Protein AF-B6YSD0-F1 (afdb_monomer)

Radius of gyration: 23.94 Å; Cα contacts (8 Å, |Δi|>4): 488; chains: 1; bounding box: 72×62×58 Å

Organism: Azobacteroides pseudotrichonymphae genomovar. CFP2 (NCBI:txid511995)

Foldseek 3Di:
DVVVVVVVVVVVVVVVVVCVVVVVVVVVPPPPDDDDDDDDDDDDDDDDPDPPPPDADQDFQCRQCPPDQAAADLQSQVPRDDDQKHKFFQLQFDQQDQFDFPAFFAFDPPPHTDGQLFTWGDDDFFAFGWAGAWFFWRYFDADQAPFGTKTWGAHRRQKIKIWGQFDFFPDDHGDTDHHGHGGGTWHQHHPRPDTTIGMFIDHNSHTDGVVLQDDSVLSDGPDSMFMAGADPPNPRPGPSPPPPPPRPPVVVVVVVVVVVVVVVVVVVVVVVVVVVVVVVD

Secondary structure (DSSP, 8-state):
-HHHHHHHHHHHHHHHHHHHHHHHHHHHTTS-----------------------------HHHHSTT---SS-S---TTPPPPSEEEEE-TT---S----EEE-SEEE-TTSSEEE-SEEEE--TTPEEE-SSSEEEEEEEEETTTTEEEEEEE-TTS-EEEEEEEEEESS-TT-EE-TT-EEEEEB--SS-SSSEEEEEEEETTEEE-HHHHEETTTTEES-SEEEEE--TTSS-------------HHHHHHHHHHHHHHHHHHHHHHHHHHHHHHHT-

Mean predicted aligned error: 16.04 Å

pLDDT: mean 74.99, std 24.04, range [23.81, 98.81]

Sequence (281 aa):
MRKLVKVFIIGLLEIILFLFPIVEIQAKKCSERKLSAGIATPVLSSGLISFQEDGIEQYPADELYEESWNTEILNAYKNIPVPDSLVIDISSFVMPVEGKVTSPYGPREYRGEHFHYGTDIKLQVGDTVRAAFEGKVRVRNYDPNGYGYYLVLRHPNGLETVYGQLSQFLVEQNQNVNAGEPIALGGATGNANGSCLHFEIRLLGSAINPAEIIDFDELALKDDIYVYRKGESGENYIDGSISRSKQSPKNAAIARQIKSLRDQIEQLTMQINRLEKKLYR

Nearest PDB structures (foldseek):
  7qrl-assembly2_B  TM=9.228E-01  e=3.235E-11  Caulobacter vibrioides
  6ue4-assembly1_B  TM=9.297E-01  e=4.120E-11  Vibrio cholerae O1 biovar El Tor str. N16961
  8tzl-assembly1_E  TM=9.072E-01  e=1.877E-11  Vibrio cholerae
  6smk-assembly1_A  TM=9.077E-01  e=2.672E-09  Enterococcus faecalis V583
  5j1k-assembly1_A  TM=6.326E-01  e=1.859E-09  Helicobacter pylori 26695

Structure (mmCIF, N/CA/C/O backbone):
data_AF-B6YSD0-F1
#
_entry.id   AF-B6YSD0-F1
#
loop_
_atom_site.group_PDB
_atom_site.id
_atom_site.type_symbol
_atom_site.label_atom_id
_atom_site.label_alt_id
_atom_site.label_comp_id
_atom_site.label_asym_id
_atom_site.label_entity_id
_atom_site.label_seq_id
_atom_site.pdbx_PDB_ins_code
_atom_site.Cartn_x
_atom_site.Cartn_y
_atom_site.Cartn_z
_atom_site.occupancy
_atom_site.B_iso_or_equiv
_atom_site.auth_seq_id
_atom_site.auth_comp_id
_atom_site.auth_asym_id
_atom_site.auth_atom_id
_atom_site.pdbx_PDB_model_num
ATOM 1 N N . MET A 1 1 ? -29.849 -29.497 35.131 1.00 49.25 1 MET A N 1
ATOM 2 C CA . MET A 1 1 ? -29.654 -29.705 33.675 1.00 49.25 1 MET A CA 1
ATOM 3 C C . MET A 1 1 ? -29.227 -28.445 32.908 1.00 49.25 1 MET A C 1
ATOM 5 O O . MET A 1 1 ? -28.303 -28.546 32.118 1.00 49.25 1 MET A O 1
ATOM 9 N N . ARG A 1 2 ? -29.779 -27.245 33.171 1.00 47.62 2 ARG A N 1
ATOM 10 C CA . ARG A 1 2 ? -29.433 -25.997 32.439 1.00 47.62 2 ARG A CA 1
ATOM 11 C C . ARG A 1 2 ? -27.990 -25.471 32.611 1.00 47.62 2 ARG A C 1
ATOM 13 O O . ARG A 1 2 ? -27.464 -24.862 31.691 1.00 47.62 2 ARG A O 1
ATOM 20 N N . LYS A 1 3 ? -27.326 -25.724 33.747 1.00 47.22 3 LYS A N 1
ATOM 21 C CA . LYS A 1 3 ? -25.906 -25.353 33.952 1.00 47.22 3 LYS A CA 1
ATOM 22 C C . LYS A 1 3 ? -24.918 -26.329 33.296 1.00 47.22 3 LYS A C 1
ATOM 24 O O . LYS A 1 3 ? -23.834 -25.912 32.918 1.00 47.22 3 LYS A O 1
ATOM 29 N N . LEU A 1 4 ? -25.307 -27.594 33.113 1.00 45.38 4 LEU A N 1
ATOM 30 C CA . LEU A 1 4 ? -24.433 -28.633 32.551 1.00 45.38 4 LEU A CA 1
ATOM 31 C C . LEU A 1 4 ? -24.244 -28.469 31.035 1.00 45.38 4 LEU A C 1
ATOM 33 O O . LEU A 1 4 ? -23.135 -28.604 30.538 1.00 45.38 4 LEU A O 1
ATOM 37 N N . VAL A 1 5 ? -25.312 -28.106 30.316 1.00 53.94 5 VAL A N 1
ATOM 38 C CA . VAL A 1 5 ? -25.269 -27.881 28.858 1.00 53.94 5 VAL A CA 1
ATOM 39 C C . VAL A 1 5 ? -24.418 -26.654 28.502 1.00 53.94 5 VAL A C 1
ATOM 41 O O . VAL A 1 5 ? -23.699 -26.666 27.510 1.00 53.94 5 VAL A O 1
ATOM 44 N N . LYS A 1 6 ? -24.434 -25.616 29.352 1.00 48.72 6 LYS A N 1
ATOM 45 C CA . LYS A 1 6 ? -23.651 -24.385 29.158 1.00 48.72 6 LYS A CA 1
ATOM 46 C C . LYS A 1 6 ? -22.140 -24.626 29.279 1.00 48.72 6 LYS A C 1
ATOM 48 O O . LYS A 1 6 ? -21.380 -24.091 28.486 1.00 48.72 6 LYS A O 1
ATOM 53 N N . VAL A 1 7 ? -21.723 -25.470 30.226 1.00 56.03 7 VAL A N 1
ATOM 54 C CA . VAL A 1 7 ? -20.311 -25.858 30.401 1.00 56.03 7 VAL A CA 1
ATOM 55 C C . VAL A 1 7 ? -19.837 -26.746 29.246 1.00 56.03 7 VAL A C 1
ATOM 57 O O . VAL A 1 7 ? -18.710 -26.601 28.787 1.00 56.03 7 VAL A O 1
ATOM 60 N N . PHE A 1 8 ? -20.710 -27.612 28.722 1.00 54.56 8 PHE A N 1
ATOM 61 C CA . PHE A 1 8 ? -20.360 -28.516 27.623 1.00 54.56 8 PHE A CA 1
ATOM 62 C C . PHE A 1 8 ? -20.196 -27.798 26.274 1.00 54.56 8 PHE A C 1
ATOM 64 O O . PHE A 1 8 ? -19.284 -28.126 25.524 1.00 54.56 8 PHE A O 1
ATOM 71 N N . ILE A 1 9 ? -21.039 -26.803 25.968 1.00 56.34 9 ILE A N 1
ATOM 72 C CA . ILE A 1 9 ? -20.969 -26.060 24.694 1.00 56.34 9 ILE A CA 1
ATOM 73 C C . ILE A 1 9 ? -19.783 -25.086 24.673 1.00 56.34 9 ILE A C 1
ATOM 75 O O . ILE A 1 9 ? -19.086 -25.016 23.665 1.00 56.34 9 ILE A O 1
ATOM 79 N N . ILE A 1 10 ? -19.508 -24.389 25.783 1.00 57.50 10 ILE A N 1
ATOM 80 C CA . ILE A 1 10 ? -18.340 -23.495 25.890 1.00 57.50 10 ILE A CA 1
ATOM 81 C C . ILE A 1 10 ? -17.041 -24.312 25.812 1.00 57.50 10 ILE A C 1
ATOM 83 O O . ILE A 1 10 ? -16.127 -23.936 25.086 1.00 57.50 10 ILE A O 1
ATOM 87 N N . GLY A 1 11 ? -16.995 -25.482 26.462 1.00 58.06 11 GLY A N 1
ATOM 88 C CA . GLY A 1 11 ? -15.850 -26.389 26.368 1.00 58.06 11 GLY A CA 1
ATOM 89 C C . GLY A 1 11 ? -15.606 -26.923 24.953 1.00 58.06 11 GLY A C 1
ATOM 90 O O . GLY A 1 11 ? -14.461 -27.001 24.523 1.00 58.06 11 GLY A O 1
ATOM 91 N N . LEU A 1 12 ? -16.660 -27.244 24.193 1.00 56.00 12 LEU A N 1
ATOM 92 C CA . LEU A 1 12 ? -16.508 -27.734 22.817 1.00 56.00 12 LEU A CA 1
ATOM 93 C C . LEU A 1 12 ? -16.023 -26.637 21.852 1.00 56.00 12 LEU A C 1
ATOM 95 O O . LEU A 1 12 ? -15.253 -26.927 20.940 1.00 56.00 12 LEU A O 1
ATOM 99 N N . LEU A 1 13 ? -16.454 -25.386 22.057 1.00 47.62 13 LEU A N 1
ATOM 100 C CA . LEU A 1 13 ? -16.071 -24.247 21.217 1.00 47.62 13 LEU A CA 1
ATOM 101 C C . LEU A 1 13 ? -14.611 -23.822 21.450 1.00 47.62 13 LEU A C 1
ATOM 103 O O . LEU A 1 13 ? -13.903 -23.527 20.489 1.00 47.62 13 LEU A O 1
ATOM 107 N N . GLU A 1 14 ? -14.134 -23.855 22.701 1.00 55.88 14 GLU A N 1
ATOM 108 C CA . GLU A 1 14 ? -12.724 -23.578 23.011 1.00 55.88 14 GLU A CA 1
ATOM 109 C C . GLU A 1 14 ? -11.781 -24.681 22.513 1.00 55.88 14 GLU A C 1
ATOM 111 O O . GLU A 1 14 ? -10.687 -24.379 22.046 1.00 55.88 14 GLU A O 1
ATOM 116 N N . ILE A 1 15 ? -12.220 -25.947 22.505 1.00 57.62 15 ILE A N 1
ATOM 117 C CA . ILE A 1 15 ? -11.448 -27.060 21.923 1.00 57.62 15 ILE A CA 1
ATOM 118 C C . ILE A 1 15 ? -11.319 -26.914 20.398 1.00 57.62 15 ILE A C 1
ATOM 120 O O . ILE A 1 15 ? -10.259 -27.200 19.843 1.00 57.62 15 ILE A O 1
ATOM 124 N N . ILE A 1 16 ? -12.361 -26.432 19.712 1.00 56.00 16 ILE A N 1
ATOM 125 C CA . ILE A 1 16 ? -12.320 -26.188 18.262 1.00 56.00 16 ILE A CA 1
ATOM 126 C C . ILE A 1 16 ? -11.399 -25.002 17.934 1.00 56.00 16 ILE A C 1
ATOM 128 O O . ILE A 1 16 ? -10.614 -25.098 16.995 1.00 56.00 16 ILE A O 1
ATOM 132 N N . LEU A 1 17 ? -11.403 -23.934 18.741 1.00 51.00 17 LEU A N 1
ATOM 133 C CA . LEU A 1 17 ? -10.482 -22.798 18.582 1.00 51.00 17 LEU A CA 1
ATOM 134 C C . LEU A 1 17 ? -9.016 -23.152 18.911 1.00 51.00 17 LEU A C 1
ATOM 136 O O . LEU A 1 17 ? -8.109 -22.574 18.318 1.00 51.00 17 LEU A O 1
ATOM 140 N N . PHE A 1 18 ? -8.766 -24.144 19.776 1.00 50.69 18 PHE A N 1
ATOM 141 C CA . PHE A 1 18 ? -7.416 -24.641 20.089 1.00 50.69 18 PHE A CA 1
ATOM 142 C C . PHE A 1 18 ? -6.850 -25.660 19.084 1.00 50.69 18 PHE A C 1
ATOM 144 O O . PHE A 1 18 ? -5.644 -25.908 19.086 1.00 50.69 18 PHE A O 1
ATOM 151 N N . LEU A 1 19 ? -7.681 -26.250 18.216 1.00 43.06 19 LEU A N 1
ATOM 152 C CA . LEU A 1 19 ? -7.242 -27.224 17.203 1.00 43.06 19 LEU A CA 1
ATOM 153 C C . LEU A 1 19 ? -6.857 -26.587 15.858 1.00 43.06 19 LEU A C 1
ATOM 155 O O . LEU A 1 19 ? -6.102 -27.197 15.099 1.00 43.06 19 LEU A O 1
ATOM 159 N N . PHE A 1 20 ? -7.296 -25.358 15.579 1.00 46.88 20 PHE A N 1
ATOM 160 C CA . PHE A 1 20 ? -6.907 -24.623 14.370 1.00 46.88 20 PHE A CA 1
ATOM 161 C C . PHE A 1 20 ? -5.390 -24.361 14.222 1.00 46.88 20 PHE A C 1
ATOM 163 O O . PHE A 1 20 ? -4.892 -24.561 13.116 1.00 46.88 20 PHE A O 1
ATOM 170 N N . PRO A 1 21 ? -4.602 -24.039 15.272 1.00 41.59 21 PRO A N 1
ATOM 171 C CA . PRO A 1 21 ? -3.157 -23.847 15.107 1.00 41.59 21 PRO A CA 1
ATOM 172 C C . PRO A 1 21 ? -2.361 -25.161 14.976 1.00 41.59 21 PRO A C 1
ATOM 174 O O . PRO A 1 21 ? -1.175 -25.132 14.661 1.00 41.59 21 PRO A O 1
ATOM 177 N N . ILE A 1 22 ? -2.968 -26.334 15.213 1.00 42.47 22 ILE A N 1
ATOM 178 C CA . ILE A 1 22 ? -2.243 -27.621 15.220 1.00 42.47 22 ILE A CA 1
ATOM 179 C C . ILE A 1 22 ? -2.136 -28.227 13.810 1.00 42.47 22 ILE A C 1
ATOM 181 O O . ILE A 1 22 ? -1.146 -28.897 13.506 1.00 42.47 22 ILE A O 1
ATOM 185 N N . VAL A 1 23 ? -3.089 -27.939 12.917 1.00 40.91 23 VAL A N 1
ATOM 186 C CA . VAL A 1 23 ? -3.036 -28.401 11.515 1.00 40.91 23 VAL A CA 1
ATOM 187 C C . VAL A 1 23 ? -1.890 -27.723 10.747 1.00 40.91 23 VAL A C 1
ATOM 189 O O . VAL A 1 23 ? -1.249 -28.350 9.906 1.00 40.91 23 VAL A O 1
ATOM 192 N N . GLU A 1 24 ? -1.539 -26.490 11.109 1.00 42.69 24 GLU A N 1
ATOM 193 C CA . GLU A 1 24 ? -0.466 -25.713 10.474 1.00 42.69 24 GLU A CA 1
ATOM 194 C C . GLU A 1 24 ? 0.949 -26.167 10.904 1.00 42.69 24 GLU A C 1
ATOM 196 O O . GLU A 1 24 ? 1.927 -26.017 10.170 1.00 42.69 24 GLU A O 1
ATOM 201 N N . ILE A 1 25 ? 1.069 -26.837 12.058 1.00 41.41 25 ILE A N 1
ATOM 202 C CA . ILE A 1 25 ? 2.353 -27.320 12.599 1.00 41.41 25 ILE A CA 1
ATOM 203 C C . ILE A 1 25 ? 2.768 -28.678 12.001 1.00 41.41 25 ILE A C 1
ATOM 205 O O . ILE A 1 25 ? 3.964 -28.970 11.899 1.00 41.41 25 ILE A O 1
ATOM 209 N N . GLN A 1 26 ? 1.828 -29.514 11.544 1.00 33.66 26 GLN A N 1
ATOM 210 C CA . GLN A 1 26 ? 2.176 -30.797 10.911 1.00 33.66 26 GLN A CA 1
ATOM 211 C C . GLN A 1 26 ? 2.680 -30.655 9.467 1.00 33.66 26 GLN A C 1
ATOM 213 O O . GLN A 1 26 ? 3.417 -31.527 9.009 1.00 33.66 26 GLN A O 1
ATOM 218 N N . ALA A 1 27 ? 2.398 -29.535 8.792 1.00 36.88 27 ALA A N 1
ATOM 219 C CA . ALA A 1 27 ? 2.979 -29.235 7.483 1.00 36.88 27 ALA A CA 1
ATOM 220 C C . ALA A 1 27 ? 4.466 -28.825 7.572 1.00 36.88 27 ALA A C 1
ATOM 222 O O . ALA A 1 27 ? 5.255 -29.182 6.701 1.00 36.88 27 ALA A O 1
ATOM 223 N N . LYS A 1 28 ? 4.895 -28.169 8.663 1.00 39.91 28 LYS A N 1
ATOM 224 C CA . LYS A 1 28 ? 6.301 -27.749 8.856 1.00 39.91 28 LYS A CA 1
ATOM 225 C C . LYS A 1 28 ? 7.245 -28.878 9.284 1.00 39.91 28 LYS A C 1
ATOM 227 O O . LYS A 1 28 ? 8.440 -28.822 9.011 1.00 39.91 28 LYS A O 1
ATOM 232 N N . LYS A 1 29 ? 6.740 -29.943 9.917 1.00 31.36 29 LYS A N 1
ATOM 233 C CA . LYS A 1 29 ? 7.590 -30.993 10.516 1.00 31.36 29 LYS A CA 1
ATOM 234 C C . LYS A 1 29 ? 7.992 -32.135 9.568 1.00 31.36 29 LYS A C 1
ATOM 236 O O . LYS A 1 29 ? 8.659 -33.071 10.006 1.00 31.36 29 LYS A O 1
ATOM 241 N N . CYS A 1 30 ? 7.619 -32.066 8.287 1.00 32.41 30 CYS A N 1
ATOM 242 C CA . CYS A 1 30 ? 7.985 -33.064 7.273 1.00 32.41 30 CYS A CA 1
ATOM 243 C C . CYS A 1 30 ? 9.239 -32.692 6.445 1.00 32.41 30 CYS A C 1
ATOM 245 O O . CYS A 1 30 ? 9.697 -33.511 5.653 1.00 32.41 30 CYS A O 1
ATOM 247 N N . SER A 1 31 ? 9.821 -31.501 6.648 1.00 37.34 31 SER A N 1
ATOM 248 C CA . SER A 1 31 ? 11.027 -31.039 5.929 1.00 37.34 31 SER A CA 1
ATOM 249 C C . SER A 1 31 ? 12.344 -31.344 6.670 1.00 37.34 31 SER A C 1
ATOM 251 O O . SER A 1 31 ? 13.389 -31.549 6.061 1.00 37.34 31 SER A O 1
ATOM 253 N N . GLU A 1 32 ? 12.312 -31.491 7.996 1.00 41.97 32 GLU A N 1
ATOM 254 C CA . GLU A 1 32 ? 13.525 -31.667 8.807 1.00 41.97 32 GLU A CA 1
ATOM 255 C C . GLU A 1 32 ? 13.699 -33.110 9.287 1.00 41.97 32 GLU A C 1
ATOM 257 O O . GLU A 1 32 ? 13.463 -33.446 10.449 1.00 41.97 32 GLU A O 1
ATOM 262 N N . ARG A 1 33 ? 14.118 -34.004 8.389 1.00 36.06 33 ARG A N 1
ATOM 263 C CA . ARG A 1 33 ? 14.823 -35.234 8.783 1.00 36.06 33 ARG A CA 1
ATOM 264 C C . ARG A 1 33 ? 15.543 -35.850 7.587 1.00 36.06 33 ARG A C 1
ATOM 266 O O . ARG A 1 33 ? 15.016 -36.750 6.946 1.00 36.06 33 ARG A O 1
ATOM 273 N N . LYS A 1 34 ? 16.763 -35.372 7.319 1.00 34.78 34 LYS A N 1
ATOM 274 C CA . LYS A 1 34 ? 17.879 -36.145 6.736 1.00 34.78 34 LYS A CA 1
ATOM 275 C C . LYS A 1 34 ? 19.166 -35.309 6.752 1.00 34.78 34 LYS A C 1
ATOM 277 O O . LYS A 1 34 ? 19.583 -34.745 5.753 1.00 34.78 34 LYS A O 1
ATOM 282 N N . LEU A 1 35 ? 19.812 -35.271 7.914 1.00 32.75 35 LEU A N 1
ATOM 283 C CA . LEU A 1 35 ? 21.241 -34.986 8.033 1.00 32.75 35 LEU A CA 1
ATOM 284 C C . LEU A 1 35 ? 21.810 -35.883 9.134 1.00 32.75 35 LEU A C 1
ATOM 286 O O . LEU A 1 35 ? 21.594 -35.649 10.319 1.00 32.75 35 LEU A O 1
ATOM 290 N N . SER A 1 36 ? 22.454 -36.973 8.722 1.00 32.41 36 SER A N 1
ATOM 291 C CA . SER A 1 36 ? 23.668 -37.536 9.331 1.00 32.41 36 SER A CA 1
ATOM 292 C C . SER A 1 36 ? 23.927 -38.938 8.777 1.00 32.41 36 SER A C 1
ATOM 294 O O . SER A 1 36 ? 23.168 -39.868 9.025 1.00 32.41 36 SER A O 1
ATOM 296 N N . ALA A 1 37 ? 25.004 -39.060 8.004 1.00 30.94 37 ALA A N 1
ATOM 297 C CA . ALA A 1 37 ? 25.925 -40.199 7.966 1.00 30.94 37 ALA A CA 1
ATOM 298 C C . ALA A 1 37 ? 26.909 -39.942 6.817 1.00 30.94 37 ALA A C 1
ATOM 300 O O . ALA A 1 37 ? 26.528 -39.963 5.649 1.00 30.94 37 ALA A O 1
ATOM 301 N N . GLY A 1 38 ? 28.163 -39.636 7.149 1.00 28.19 38 GLY A N 1
ATOM 302 C CA . GLY A 1 38 ? 29.237 -39.572 6.164 1.00 28.19 38 GLY A CA 1
ATOM 303 C C . GLY A 1 38 ? 29.713 -40.969 5.764 1.00 28.19 38 GLY A C 1
ATOM 304 O O . GLY A 1 38 ? 29.606 -41.901 6.558 1.00 28.19 38 GLY A O 1
ATOM 305 N N . ILE A 1 39 ? 30.260 -41.083 4.549 1.00 29.80 39 ILE A N 1
ATOM 306 C CA . ILE A 1 39 ? 31.607 -41.596 4.217 1.00 29.80 39 ILE A CA 1
ATOM 307 C C . ILE A 1 39 ? 31.678 -41.913 2.705 1.00 29.80 39 ILE A C 1
ATOM 309 O O . ILE A 1 39 ? 30.806 -42.578 2.159 1.00 29.80 39 ILE A O 1
ATOM 313 N N . ALA A 1 40 ? 32.794 -41.473 2.107 1.00 25.58 40 ALA A N 1
ATOM 314 C CA . ALA A 1 40 ? 33.443 -41.907 0.861 1.00 25.58 40 ALA A CA 1
ATOM 315 C C . ALA A 1 40 ? 32.818 -41.557 -0.509 1.00 25.58 40 ALA A C 1
ATOM 317 O O . ALA A 1 40 ? 31.770 -42.045 -0.916 1.00 25.58 40 ALA A O 1
ATOM 318 N N . THR A 1 41 ? 33.589 -40.776 -1.270 1.00 28.03 41 THR A N 1
ATOM 319 C CA . THR A 1 41 ? 33.609 -40.714 -2.741 1.00 28.03 41 THR A CA 1
ATOM 320 C C . THR A 1 41 ? 34.086 -42.066 -3.323 1.00 28.03 41 THR A C 1
ATOM 322 O O . THR A 1 41 ? 34.808 -42.794 -2.636 1.00 28.03 41 THR A O 1
ATOM 325 N N . PRO A 1 42 ? 33.693 -42.449 -4.558 1.00 29.83 42 PRO A N 1
ATOM 326 C CA . PRO A 1 42 ? 34.334 -41.907 -5.758 1.00 29.83 42 PRO A CA 1
ATOM 327 C C . PRO A 1 42 ? 33.370 -41.532 -6.897 1.00 29.83 42 PRO A C 1
ATOM 329 O O . PRO A 1 42 ? 32.251 -42.018 -7.026 1.00 29.83 42 PRO A O 1
ATOM 332 N N . VAL A 1 43 ? 33.881 -40.638 -7.738 1.00 34.12 43 VAL A N 1
ATOM 333 C CA . VAL A 1 43 ? 33.370 -40.210 -9.042 1.00 34.12 43 VAL A CA 1
ATOM 334 C C . VAL A 1 43 ? 33.084 -41.414 -9.947 1.00 34.12 43 VAL A C 1
ATOM 336 O O . VAL A 1 43 ? 33.947 -42.278 -10.067 1.00 34.12 43 VAL A O 1
ATOM 339 N N . LEU A 1 44 ? 31.925 -41.425 -10.620 1.00 27.27 44 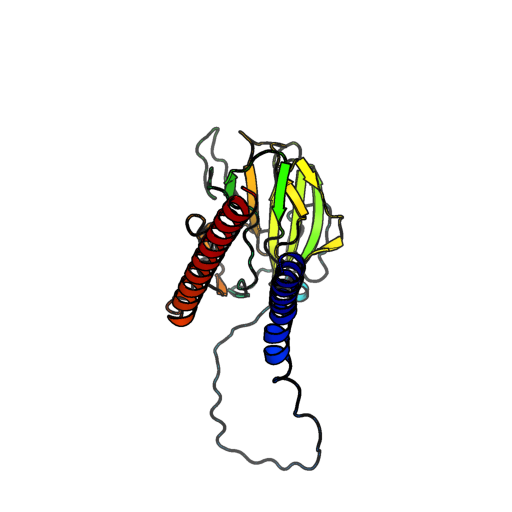LEU A N 1
ATOM 340 C CA . LEU A 1 44 ? 31.783 -41.664 -12.069 1.00 27.27 44 LEU A CA 1
ATOM 341 C C . LEU A 1 44 ? 30.308 -41.562 -12.503 1.00 27.27 44 LEU A C 1
ATOM 343 O O . LEU A 1 44 ? 29.489 -42.431 -12.235 1.00 27.27 44 LEU A O 1
ATOM 347 N N . SER A 1 45 ? 30.015 -40.449 -13.182 1.00 31.55 45 SER A N 1
ATOM 348 C CA . SER A 1 45 ? 29.190 -40.328 -14.391 1.00 31.55 45 SER A CA 1
ATOM 349 C C . SER A 1 45 ? 28.169 -41.440 -14.671 1.00 31.55 45 SER A C 1
ATOM 351 O O . SER A 1 45 ? 28.524 -42.504 -15.171 1.00 31.55 45 SER A O 1
ATOM 353 N N . SER A 1 46 ? 26.880 -41.123 -14.541 1.00 31.72 46 SER A N 1
ATOM 354 C CA . SER A 1 46 ? 25.974 -40.902 -15.687 1.00 31.72 46 SER A CA 1
ATOM 355 C C . SER A 1 46 ? 24.511 -41.055 -15.253 1.00 31.72 46 SER A C 1
ATOM 357 O O . SER A 1 46 ? 24.136 -42.042 -14.630 1.00 31.72 46 SER A O 1
ATOM 359 N N . GLY A 1 47 ? 23.679 -40.071 -15.607 1.00 32.56 47 GLY A N 1
ATOM 360 C CA . GLY A 1 47 ? 22.224 -40.240 -15.628 1.00 32.56 47 GLY A CA 1
ATOM 361 C C . GLY A 1 47 ? 21.451 -39.762 -14.399 1.00 32.56 47 GLY A C 1
ATOM 362 O O . GLY A 1 47 ? 20.586 -40.483 -13.914 1.00 32.56 47 GLY A O 1
ATOM 363 N N . LEU A 1 48 ? 21.691 -38.533 -13.932 1.00 25.59 48 LEU A N 1
ATOM 364 C CA . LEU A 1 48 ? 20.637 -37.766 -13.263 1.00 25.59 48 LEU A CA 1
ATOM 365 C C . LEU A 1 48 ? 20.033 -36.823 -14.297 1.00 25.59 48 LEU A C 1
ATOM 367 O O . LEU A 1 48 ? 20.705 -35.935 -14.814 1.00 25.59 48 LEU A O 1
ATOM 371 N N . ILE A 1 49 ? 18.770 -37.077 -14.622 1.00 27.55 49 ILE A N 1
ATOM 372 C CA . ILE A 1 49 ? 17.909 -36.164 -15.363 1.00 27.55 49 ILE A CA 1
ATOM 373 C C . ILE A 1 49 ? 17.834 -34.884 -14.529 1.00 27.55 49 ILE A C 1
ATOM 375 O O . ILE A 1 49 ? 17.187 -34.845 -13.484 1.00 27.55 49 ILE A O 1
ATOM 379 N N . SER A 1 50 ? 18.564 -33.864 -14.968 1.00 23.81 50 SER A N 1
ATOM 380 C CA . SER A 1 50 ? 18.439 -32.495 -14.496 1.00 23.81 50 SER A CA 1
ATOM 381 C C . SER A 1 50 ? 17.071 -31.976 -14.929 1.00 23.81 50 SER A C 1
ATOM 383 O O . SER A 1 50 ? 16.871 -31.650 -16.100 1.00 23.81 50 SER A O 1
ATOM 385 N N . PHE A 1 51 ? 16.127 -31.899 -13.995 1.00 28.59 51 PHE A N 1
ATOM 386 C CA . PHE A 1 51 ? 15.037 -30.940 -14.120 1.00 28.59 51 PHE A CA 1
ATOM 387 C C . PHE A 1 51 ? 15.632 -29.562 -13.847 1.00 28.59 51 PHE A C 1
ATOM 389 O O . PHE A 1 51 ? 15.738 -29.115 -12.710 1.00 28.59 51 PHE A O 1
ATOM 396 N N . GLN A 1 52 ? 16.115 -28.953 -14.923 1.00 33.12 52 GLN A N 1
ATOM 397 C CA . GLN A 1 52 ? 16.280 -27.517 -15.031 1.00 33.12 52 GLN A CA 1
ATOM 398 C C . GLN A 1 52 ? 14.857 -26.939 -15.037 1.00 33.12 52 GLN A C 1
ATOM 400 O O . GLN A 1 52 ? 14.166 -27.021 -16.049 1.00 33.12 52 GLN A O 1
ATOM 405 N N . GLU A 1 53 ? 14.370 -26.465 -13.891 1.00 36.09 53 GLU A N 1
ATOM 406 C CA . GLU A 1 53 ? 13.323 -25.444 -13.905 1.00 36.09 53 GLU A CA 1
ATOM 407 C C . GLU A 1 53 ? 14.032 -24.125 -14.202 1.00 36.09 53 GLU A C 1
ATOM 409 O O . GLU A 1 53 ? 14.906 -23.678 -13.458 1.00 36.09 53 GLU A O 1
ATOM 414 N N . ASP A 1 54 ? 13.741 -23.579 -15.374 1.00 35.34 54 ASP A N 1
ATOM 415 C CA . ASP A 1 54 ? 14.385 -22.399 -15.925 1.00 35.34 54 ASP A CA 1
ATOM 416 C C . ASP A 1 54 ? 14.222 -21.174 -14.998 1.00 35.34 54 ASP A C 1
ATOM 418 O O . ASP A 1 54 ? 13.123 -20.660 -14.814 1.00 35.34 54 ASP A O 1
ATOM 422 N N . GLY A 1 55 ? 15.334 -20.674 -14.450 1.00 35.41 55 GLY A N 1
ATOM 423 C CA . GLY A 1 55 ? 15.571 -19.234 -14.265 1.00 35.41 55 GLY A CA 1
ATOM 424 C C . GLY A 1 55 ? 14.669 -18.438 -13.311 1.00 35.41 55 GLY A C 1
ATOM 425 O O . GLY A 1 55 ? 14.417 -17.267 -13.584 1.00 35.41 55 GLY A O 1
ATOM 426 N N . ILE A 1 56 ? 14.207 -19.009 -12.196 1.00 38.88 56 ILE A N 1
ATOM 427 C CA . ILE A 1 56 ? 13.528 -18.241 -11.136 1.00 38.88 56 ILE A CA 1
ATOM 428 C C . ILE A 1 56 ? 14.569 -17.802 -10.099 1.00 38.88 56 ILE A C 1
ATOM 430 O O . ILE A 1 56 ? 14.825 -18.496 -9.118 1.00 38.88 56 ILE A O 1
ATOM 434 N N . GLU A 1 57 ? 15.210 -16.661 -10.337 1.00 46.28 57 GLU A N 1
ATOM 435 C CA . GLU A 1 57 ? 16.077 -16.023 -9.345 1.00 46.28 57 GLU A CA 1
ATOM 436 C C . GLU A 1 57 ? 15.196 -15.180 -8.412 1.00 46.28 57 GLU A C 1
ATOM 438 O O . GLU A 1 57 ? 14.702 -14.113 -8.781 1.00 46.28 57 GLU A O 1
ATOM 443 N N . GLN A 1 58 ? 14.901 -15.715 -7.226 1.00 48.69 58 GLN A N 1
ATOM 444 C CA . GLN A 1 58 ? 14.211 -14.982 -6.168 1.00 48.69 58 GLN A CA 1
ATOM 445 C C . GLN A 1 58 ? 15.243 -14.073 -5.495 1.00 48.69 58 GLN A C 1
ATOM 447 O O . GLN A 1 58 ? 16.063 -14.556 -4.721 1.00 48.69 58 GLN A O 1
ATOM 452 N N . TYR A 1 59 ? 15.222 -12.776 -5.799 1.00 54.22 59 TYR A N 1
ATOM 453 C CA . TYR A 1 59 ? 16.135 -11.824 -5.166 1.00 54.22 59 TYR A CA 1
ATOM 454 C C . TYR A 1 59 ? 15.564 -11.406 -3.804 1.00 54.22 59 TYR A C 1
ATOM 456 O O . TYR A 1 59 ? 14.528 -10.728 -3.773 1.00 54.22 59 TYR A O 1
ATOM 464 N N . PRO A 1 60 ? 16.182 -11.785 -2.668 1.00 65.44 60 PRO A N 1
ATOM 465 C CA . PRO A 1 60 ? 15.781 -11.237 -1.382 1.00 65.44 60 PRO A CA 1
ATOM 466 C C . PRO A 1 60 ? 15.972 -9.718 -1.416 1.00 65.44 60 PRO A C 1
ATOM 468 O O . PRO A 1 60 ? 16.915 -9.210 -2.026 1.00 65.44 60 PRO A O 1
ATOM 471 N N . ALA A 1 61 ? 15.082 -8.974 -0.760 1.00 73.56 61 ALA A N 1
ATOM 472 C CA . ALA A 1 61 ? 15.137 -7.511 -0.768 1.00 73.56 61 ALA A CA 1
ATOM 473 C C . ALA A 1 61 ? 16.516 -6.941 -0.380 1.00 73.56 61 ALA A C 1
ATOM 475 O O . ALA A 1 61 ? 16.907 -5.894 -0.885 1.00 73.56 61 ALA A O 1
ATOM 476 N N . ASP A 1 62 ? 17.276 -7.630 0.466 1.00 69.44 62 ASP A N 1
ATOM 477 C CA . ASP A 1 62 ? 18.614 -7.194 0.877 1.00 69.44 62 ASP A CA 1
ATOM 478 C C . ASP A 1 62 ? 19.630 -7.193 -0.283 1.00 69.44 62 ASP A C 1
ATOM 480 O O . ASP A 1 62 ? 20.524 -6.354 -0.318 1.00 69.44 62 ASP A O 1
ATOM 484 N N . GLU A 1 63 ? 19.477 -8.079 -1.270 1.00 74.62 63 GLU A N 1
ATOM 485 C CA . GLU A 1 63 ? 20.305 -8.081 -2.484 1.00 74.62 63 GLU A CA 1
ATOM 486 C C . GLU A 1 63 ? 19.824 -7.028 -3.483 1.00 74.62 63 GLU A C 1
ATOM 488 O O . GLU A 1 63 ? 20.629 -6.331 -4.094 1.00 74.62 63 GLU A O 1
ATOM 493 N N . LEU A 1 64 ? 18.504 -6.875 -3.617 1.00 78.94 64 LEU A N 1
ATOM 494 C CA . LEU A 1 64 ? 17.905 -5.942 -4.571 1.00 78.94 64 LEU A CA 1
ATOM 495 C C . LEU A 1 64 ? 18.145 -4.477 -4.181 1.00 78.94 64 LEU A C 1
ATOM 497 O O . LEU A 1 64 ? 18.379 -3.628 -5.036 1.00 78.94 64 LEU A O 1
ATOM 501 N N . TYR A 1 65 ? 18.050 -4.175 -2.888 1.00 82.31 65 TYR A N 1
ATOM 502 C CA . TYR A 1 65 ? 18.177 -2.822 -2.355 1.00 82.31 65 TYR A CA 1
ATOM 503 C C . TYR A 1 65 ? 19.574 -2.524 -1.792 1.00 82.31 65 TYR A C 1
ATOM 505 O O . TYR A 1 65 ? 19.792 -1.407 -1.312 1.00 82.31 65 TYR A O 1
ATOM 513 N N . GLU A 1 66 ? 20.500 -3.486 -1.858 1.00 77.19 66 GLU A N 1
ATOM 514 C CA . GLU A 1 66 ? 21.844 -3.411 -1.275 1.00 77.19 66 GLU A CA 1
ATOM 515 C C . GLU A 1 66 ? 21.794 -2.891 0.185 1.00 77.19 66 GLU A C 1
ATOM 517 O O . GLU A 1 66 ? 20.940 -3.277 0.984 1.00 77.19 66 GLU A O 1
ATOM 522 N N . GLU A 1 67 ? 22.665 -1.943 0.544 1.00 71.62 67 GLU A N 1
ATOM 523 C CA . GLU A 1 67 ? 22.664 -1.263 1.847 1.00 71.62 67 GLU A CA 1
ATOM 524 C C . GLU A 1 67 ? 21.721 -0.040 1.897 1.00 71.62 67 GLU A C 1
ATOM 526 O O . GLU A 1 67 ? 21.726 0.730 2.864 1.00 71.62 67 GLU A O 1
ATOM 531 N N . SER A 1 68 ? 20.897 0.186 0.865 1.00 79.75 68 SER A N 1
ATOM 532 C CA . SER A 1 68 ? 20.048 1.377 0.773 1.00 79.75 68 SER A CA 1
ATOM 533 C C . SER A 1 68 ? 18.844 1.280 1.708 1.00 79.75 68 SER A C 1
ATOM 535 O O . SER A 1 68 ? 17.753 0.829 1.340 1.00 79.75 68 SER A O 1
ATOM 537 N N . TRP A 1 69 ? 19.019 1.751 2.941 1.00 88.88 69 TRP A N 1
ATOM 538 C CA . TRP A 1 69 ? 17.950 1.922 3.923 1.00 88.88 69 TRP A CA 1
ATOM 539 C C . TRP A 1 69 ? 17.783 3.399 4.294 1.00 88.88 69 TRP A C 1
ATOM 541 O O . TRP A 1 69 ? 18.353 3.897 5.263 1.00 88.88 69 TRP A O 1
ATOM 551 N N . ASN A 1 70 ? 16.988 4.118 3.500 1.00 90.31 70 ASN A N 1
ATOM 552 C CA . ASN A 1 70 ? 16.607 5.499 3.786 1.00 90.31 70 ASN A CA 1
ATOM 553 C C . ASN A 1 70 ? 15.184 5.562 4.342 1.00 90.31 70 ASN A C 1
ATOM 555 O O . ASN A 1 70 ? 14.262 4.992 3.757 1.00 90.31 70 ASN A O 1
ATOM 559 N N . THR A 1 71 ? 15.005 6.306 5.427 1.00 92.62 71 THR A N 1
ATOM 560 C CA . THR A 1 71 ? 13.736 6.379 6.153 1.00 92.62 71 THR A CA 1
ATOM 561 C C . THR A 1 71 ? 12.937 7.661 5.928 1.00 92.62 71 THR A C 1
ATOM 563 O O . THR A 1 71 ? 11.833 7.795 6.442 1.00 92.62 71 THR A O 1
ATOM 566 N N . GLU A 1 72 ? 13.472 8.597 5.148 1.00 90.50 72 GLU A N 1
ATOM 567 C CA . GLU A 1 72 ? 12.925 9.948 5.000 1.00 90.50 72 GLU A CA 1
ATOM 568 C C . GLU A 1 72 ? 12.135 10.132 3.703 1.00 90.50 72 GLU A C 1
ATOM 570 O O . GLU A 1 72 ? 11.124 10.837 3.688 1.00 90.50 72 GLU A O 1
ATOM 575 N N . ILE A 1 73 ? 12.593 9.512 2.608 1.00 89.38 73 ILE A N 1
ATOM 576 C CA . ILE A 1 73 ? 12.046 9.725 1.263 1.00 89.38 73 ILE A CA 1
ATOM 577 C C . ILE A 1 73 ? 11.537 8.431 0.630 1.00 89.38 73 ILE A C 1
ATOM 579 O O . ILE A 1 73 ? 12.103 7.353 0.816 1.00 89.38 73 ILE A O 1
ATOM 583 N N . LEU A 1 74 ? 10.486 8.545 -0.188 1.00 88.50 74 LEU A N 1
ATOM 584 C CA . LEU A 1 74 ? 9.903 7.407 -0.902 1.00 88.50 74 LEU A CA 1
ATOM 585 C C . LEU A 1 74 ? 10.900 6.756 -1.872 1.00 88.50 74 LEU A C 1
ATOM 587 O O . LEU A 1 74 ? 11.103 5.549 -1.809 1.00 88.50 74 LEU A O 1
ATOM 591 N N . ASN A 1 75 ? 11.539 7.536 -2.750 1.00 85.75 75 ASN A N 1
ATOM 592 C CA . ASN A 1 75 ? 12.473 7.005 -3.745 1.00 85.75 75 ASN A CA 1
ATOM 593 C C . ASN A 1 75 ? 13.929 7.336 -3.388 1.00 85.75 75 ASN A C 1
ATOM 595 O O . ASN A 1 75 ? 14.435 8.408 -3.726 1.00 85.7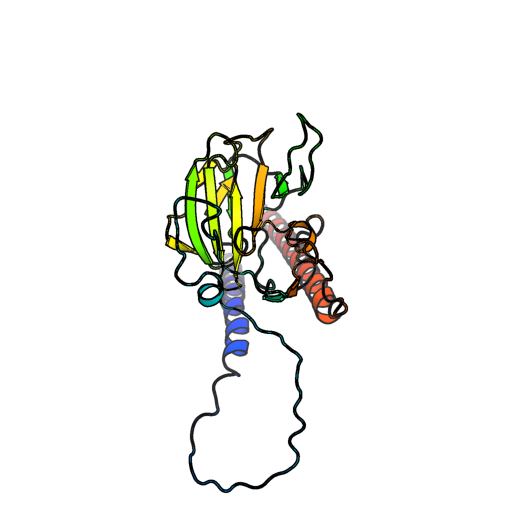5 75 ASN A O 1
ATOM 599 N N . ALA A 1 76 ? 14.593 6.395 -2.718 1.00 82.19 76 ALA A N 1
ATOM 600 C CA . ALA A 1 76 ? 15.991 6.502 -2.306 1.00 82.1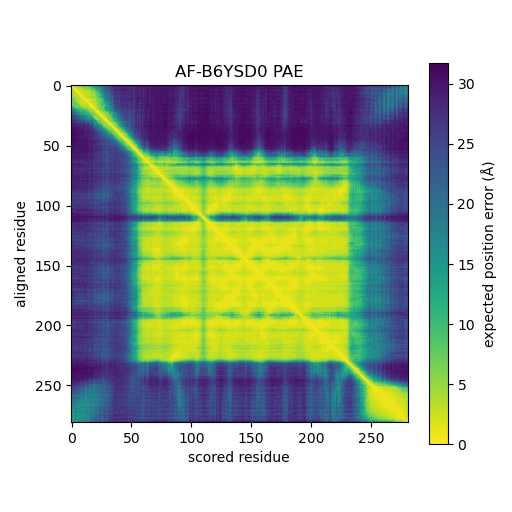9 76 ALA A CA 1
ATOM 601 C C . ALA A 1 76 ? 16.971 5.757 -3.234 1.00 82.19 76 ALA A C 1
ATOM 603 O O . ALA A 1 76 ? 18.162 5.702 -2.946 1.00 82.19 76 ALA A O 1
ATOM 604 N N . TYR A 1 77 ? 16.492 5.197 -4.348 1.00 81.81 77 TYR A N 1
ATOM 605 C CA . TYR A 1 77 ? 17.226 4.213 -5.161 1.00 81.81 77 TYR A CA 1
ATOM 606 C C . TYR A 1 77 ? 17.844 4.812 -6.420 1.00 81.81 77 TYR A C 1
ATOM 608 O O . TYR A 1 77 ? 17.994 4.138 -7.438 1.00 81.81 77 TYR A O 1
ATOM 616 N N . LYS A 1 78 ? 18.187 6.105 -6.383 1.00 66.94 78 LYS A N 1
ATOM 617 C CA . LYS A 1 78 ? 18.846 6.751 -7.520 1.00 66.94 78 LYS A CA 1
ATOM 618 C C . LYS A 1 78 ? 20.138 5.986 -7.826 1.00 66.94 78 LYS A C 1
ATOM 620 O O . LYS A 1 78 ? 21.037 5.965 -6.992 1.00 66.94 78 LYS A O 1
ATOM 625 N N . ASN A 1 79 ? 20.214 5.423 -9.034 1.00 70.69 79 ASN A N 1
ATOM 626 C CA . ASN A 1 79 ? 21.346 4.668 -9.591 1.00 70.69 79 ASN A CA 1
ATOM 627 C C . ASN A 1 79 ? 21.468 3.185 -9.192 1.00 70.69 79 ASN A C 1
ATOM 629 O O . ASN A 1 79 ? 22.495 2.591 -9.508 1.00 70.69 79 ASN A O 1
ATOM 633 N N . ILE A 1 80 ? 20.454 2.571 -8.572 1.00 77.31 80 ILE A N 1
ATOM 634 C CA . ILE A 1 80 ? 20.440 1.106 -8.408 1.00 77.31 80 ILE A CA 1
ATOM 635 C C . ILE A 1 80 ? 19.971 0.470 -9.730 1.00 77.31 80 ILE A C 1
ATOM 637 O O . ILE A 1 80 ? 18.897 0.838 -10.222 1.00 77.31 80 ILE A O 1
ATOM 641 N N . PRO A 1 81 ? 20.751 -0.438 -10.348 1.00 75.31 81 PRO A N 1
ATOM 642 C CA . PRO A 1 81 ? 20.333 -1.114 -11.568 1.00 75.31 81 PRO A CA 1
ATOM 643 C C . PRO A 1 81 ? 19.166 -2.062 -11.274 1.00 75.31 81 PRO A C 1
ATOM 645 O O . PRO A 1 81 ? 19.272 -2.962 -10.448 1.00 75.31 81 PRO A O 1
ATOM 648 N N . VAL A 1 82 ? 18.049 -1.871 -11.976 1.00 76.12 82 VAL A N 1
ATOM 649 C CA . VAL A 1 82 ? 16.925 -2.814 -11.934 1.00 76.12 82 VAL A CA 1
ATOM 650 C C . VAL A 1 82 ? 17.252 -4.004 -12.847 1.00 76.12 82 VAL A C 1
ATOM 652 O O . VAL A 1 82 ? 17.590 -3.756 -14.014 1.00 76.12 82 VAL A O 1
ATOM 655 N N . PRO A 1 83 ? 17.148 -5.259 -12.364 1.00 77.94 83 PRO A N 1
ATOM 656 C CA . PRO A 1 83 ? 17.300 -6.449 -13.200 1.00 77.94 83 PRO A CA 1
ATOM 657 C C . PRO A 1 83 ? 16.338 -6.444 -14.394 1.00 77.94 83 PRO A C 1
ATOM 659 O O . PRO A 1 83 ? 15.227 -5.923 -14.301 1.00 77.94 83 PRO A O 1
ATOM 662 N N . ASP A 1 84 ? 16.735 -7.055 -15.512 1.00 80.88 84 ASP A N 1
ATOM 663 C CA . ASP A 1 84 ? 15.895 -7.102 -16.719 1.00 80.88 84 ASP A CA 1
ATOM 664 C C . ASP A 1 84 ? 14.619 -7.935 -16.514 1.00 80.88 84 ASP A C 1
ATOM 666 O O . ASP A 1 84 ? 13.583 -7.663 -17.124 1.00 80.88 84 ASP A O 1
ATOM 670 N N . SER A 1 85 ? 14.664 -8.921 -15.618 1.00 81.12 85 SER A N 1
ATOM 671 C CA . SER A 1 85 ? 13.489 -9.660 -15.169 1.00 81.12 85 SER A CA 1
ATOM 672 C C . SER A 1 85 ? 13.639 -10.117 -13.725 1.00 81.12 85 SER A C 1
ATOM 674 O O . SER A 1 85 ? 14.739 -10.469 -13.306 1.00 81.12 85 SER A O 1
ATOM 676 N N . LEU A 1 86 ? 12.528 -10.166 -12.995 1.00 84.44 86 LEU A N 1
ATOM 677 C CA . LEU A 1 86 ? 12.468 -10.645 -11.618 1.00 84.44 86 LEU A CA 1
ATOM 678 C C . LEU A 1 86 ? 11.193 -11.464 -11.419 1.00 84.44 86 LEU A C 1
ATOM 680 O O . LEU A 1 86 ? 10.115 -11.054 -11.849 1.00 84.44 86 LEU A O 1
ATOM 684 N N . VAL A 1 87 ? 11.305 -12.600 -10.737 1.00 83.75 87 VAL A N 1
ATOM 685 C CA . VAL A 1 87 ? 10.149 -13.378 -10.292 1.00 83.75 87 VAL A CA 1
ATOM 686 C C . VAL A 1 87 ? 9.915 -13.089 -8.817 1.00 83.75 87 VAL A C 1
ATOM 688 O O . VAL A 1 87 ? 10.810 -13.248 -7.993 1.00 83.75 87 VAL A O 1
ATOM 691 N N . ILE A 1 88 ? 8.705 -12.652 -8.496 1.00 86.44 88 ILE A N 1
ATOM 692 C CA . ILE A 1 88 ? 8.316 -12.184 -7.173 1.00 86.44 88 ILE A CA 1
ATOM 693 C C . ILE A 1 88 ? 7.208 -13.085 -6.648 1.00 86.44 88 ILE A C 1
ATOM 695 O O . ILE A 1 88 ? 6.139 -13.183 -7.253 1.00 86.44 88 ILE A O 1
ATOM 699 N N . ASP A 1 89 ? 7.453 -13.709 -5.500 1.00 87.50 89 ASP A N 1
ATOM 700 C CA . ASP A 1 89 ? 6.407 -14.386 -4.742 1.00 87.50 89 ASP A CA 1
ATOM 701 C C . ASP A 1 89 ? 5.525 -13.348 -4.038 1.00 87.50 89 ASP A C 1
ATOM 703 O O . ASP A 1 89 ? 5.993 -12.532 -3.234 1.00 87.50 89 ASP A O 1
ATOM 707 N N . ILE A 1 90 ? 4.241 -13.360 -4.377 1.00 92.31 90 ILE A N 1
ATOM 708 C CA . ILE A 1 90 ? 3.223 -12.469 -3.826 1.00 92.31 90 ILE A CA 1
ATOM 709 C C . ILE A 1 90 ? 2.143 -13.244 -3.067 1.00 92.31 90 ILE A C 1
ATOM 711 O O . ILE A 1 90 ? 1.188 -12.631 -2.602 1.00 92.31 90 ILE A O 1
ATOM 715 N N . SER A 1 91 ? 2.285 -14.558 -2.871 1.00 90.75 91 SER A N 1
ATOM 716 C CA . SER A 1 91 ? 1.231 -15.409 -2.305 1.00 90.75 91 SER A CA 1
ATOM 717 C C . SER A 1 91 ? 0.859 -15.064 -0.855 1.00 90.75 91 SER A C 1
ATOM 719 O O . SER A 1 91 ? -0.188 -15.481 -0.364 1.00 90.75 91 SER A O 1
ATOM 721 N N . SER A 1 92 ? 1.718 -14.330 -0.140 1.00 91.94 92 SER A N 1
ATOM 722 C CA . SER A 1 92 ? 1.494 -13.876 1.240 1.00 91.94 92 SER A CA 1
ATOM 723 C C . SER A 1 92 ? 0.685 -12.577 1.348 1.00 91.94 92 SER A C 1
ATOM 725 O O . SER A 1 92 ? 0.526 -12.046 2.450 1.00 91.94 92 SER A O 1
ATOM 727 N N . PHE A 1 93 ? 0.172 -12.059 0.228 1.00 96.19 93 PHE A N 1
ATOM 728 C CA . PHE A 1 93 ? -0.602 -10.824 0.194 1.00 96.19 93 PHE A CA 1
ATOM 729 C C . PHE A 1 93 ? -1.855 -10.883 1.076 1.00 96.19 93 PHE A C 1
ATOM 731 O O . PHE A 1 93 ? -2.630 -11.841 1.059 1.00 96.19 93 PHE A O 1
ATOM 738 N N . VAL A 1 94 ? -2.110 -9.779 1.769 1.00 97.31 94 VAL A N 1
ATOM 739 C CA . VAL A 1 94 ? -3.351 -9.491 2.480 1.00 97.31 94 VAL A CA 1
ATOM 740 C C . VAL A 1 94 ? -3.901 -8.163 1.978 1.00 97.31 94 VAL A C 1
ATOM 742 O O . VAL A 1 94 ? -3.170 -7.194 1.806 1.00 97.31 94 VAL A O 1
ATOM 745 N N . MET A 1 95 ? -5.214 -8.086 1.764 1.00 97.56 95 MET A N 1
ATOM 746 C CA . MET A 1 95 ? -5.836 -6.836 1.337 1.00 97.56 95 MET A CA 1
ATOM 747 C C . MET A 1 95 ? -5.671 -5.751 2.424 1.00 97.56 95 MET A C 1
ATOM 749 O O . MET A 1 95 ? -6.070 -5.982 3.571 1.00 97.56 95 MET A O 1
ATOM 753 N N . PRO A 1 96 ? -5.125 -4.560 2.102 1.00 97.62 96 PRO A N 1
ATOM 754 C CA . PRO A 1 96 ? -4.860 -3.527 3.103 1.00 97.62 96 PRO A CA 1
ATOM 755 C C . PRO A 1 96 ? -6.134 -2.867 3.648 1.00 97.62 96 PRO A C 1
ATOM 757 O O . PRO A 1 96 ? -6.146 -2.417 4.795 1.00 97.62 96 PRO A O 1
ATOM 760 N N . VAL A 1 97 ? -7.201 -2.824 2.842 1.00 97.31 97 VAL A N 1
ATOM 761 C CA . VAL A 1 97 ? -8.550 -2.400 3.236 1.00 97.31 97 VAL A CA 1
ATOM 762 C C . VAL A 1 97 ? -9.598 -3.037 2.319 1.00 97.31 97 VAL A C 1
ATOM 764 O O . VAL A 1 97 ? -9.379 -3.172 1.117 1.00 97.31 97 VAL A O 1
ATOM 767 N N . GLU A 1 98 ? -10.752 -3.410 2.866 1.00 94.56 98 GLU A N 1
ATOM 768 C CA . GLU A 1 98 ? -11.886 -3.905 2.080 1.00 94.56 98 GLU A CA 1
ATOM 769 C C . GLU A 1 98 ? -12.722 -2.719 1.581 1.00 94.56 98 GLU A C 1
ATOM 771 O O . GLU A 1 98 ? -13.569 -2.180 2.294 1.00 94.56 98 GLU A O 1
ATOM 776 N N . GLY A 1 99 ? -12.467 -2.279 0.350 1.00 93.75 99 GLY A N 1
ATOM 777 C CA . GLY A 1 99 ? -13.128 -1.112 -0.221 1.00 93.75 99 GLY A CA 1
ATOM 778 C C . GLY A 1 99 ? -13.141 -1.122 -1.743 1.00 93.75 99 GLY A C 1
ATOM 779 O O . GLY A 1 99 ? -12.356 -1.807 -2.389 1.00 93.75 99 GLY A O 1
ATOM 780 N N . LYS A 1 100 ? -14.051 -0.340 -2.330 1.00 95.62 100 LYS A N 1
ATOM 781 C CA . LYS A 1 100 ? -14.116 -0.174 -3.788 1.00 95.62 100 LYS A CA 1
ATOM 782 C C . LYS A 1 100 ? -13.035 0.785 -4.262 1.00 95.62 100 LYS A C 1
ATOM 784 O O . LYS A 1 100 ? -12.827 1.821 -3.631 1.00 95.62 100 LYS A O 1
ATOM 789 N N . VAL A 1 101 ? -12.440 0.501 -5.415 1.00 96.75 101 VAL A N 1
ATOM 790 C CA . VAL A 1 101 ? -11.553 1.452 -6.092 1.00 96.75 101 VAL A CA 1
ATOM 791 C C . VAL A 1 101 ? -12.344 2.698 -6.490 1.00 96.75 101 VAL A C 1
ATOM 793 O O . VAL A 1 101 ? -13.363 2.613 -7.176 1.00 96.75 101 VAL A O 1
ATOM 796 N N . THR A 1 102 ? -11.883 3.864 -6.045 1.00 94.44 102 THR A N 1
ATOM 797 C CA . THR A 1 102 ? -12.439 5.175 -6.416 1.00 94.44 102 THR A CA 1
ATOM 798 C C . THR A 1 102 ? -11.620 5.865 -7.489 1.00 94.44 102 THR A C 1
ATOM 800 O O . THR A 1 102 ? -12.170 6.648 -8.260 1.00 94.44 102 THR A O 1
ATOM 803 N N . SER A 1 103 ? -10.319 5.581 -7.559 1.00 93.44 103 SER A N 1
ATOM 804 C CA . SER A 1 103 ? -9.476 6.070 -8.642 1.00 93.44 103 SER A CA 1
ATOM 805 C C . SER A 1 103 ? -8.349 5.083 -8.954 1.00 93.44 103 SER A C 1
ATOM 807 O O . SER A 1 103 ? -7.561 4.775 -8.059 1.00 93.44 103 SER A O 1
ATOM 809 N N . PRO A 1 104 ? -8.259 4.576 -10.194 1.00 94.00 104 PRO A N 1
ATOM 810 C CA . PRO A 1 104 ? -7.230 3.619 -10.582 1.00 94.00 104 PRO A CA 1
ATOM 811 C C . PRO A 1 104 ? -5.875 4.297 -10.812 1.00 94.00 104 PRO A C 1
ATOM 813 O O . PRO A 1 104 ? -5.783 5.522 -10.932 1.00 94.00 104 PRO A O 1
ATOM 816 N N . TYR A 1 105 ? -4.832 3.479 -10.906 1.00 93.69 105 TYR A N 1
ATOM 817 C CA . TYR A 1 105 ? -3.510 3.866 -11.400 1.00 93.69 105 TYR A CA 1
ATOM 818 C C . TYR A 1 105 ? -3.572 4.383 -12.840 1.00 93.69 105 TYR A C 1
ATOM 820 O O . TYR A 1 105 ? -4.361 3.885 -13.646 1.00 93.69 105 TYR A O 1
ATOM 828 N N . GLY A 1 106 ? -2.703 5.339 -13.176 1.00 90.69 106 GLY A N 1
ATOM 829 C CA . GLY A 1 106 ? -2.508 5.810 -14.546 1.00 90.69 106 GLY A CA 1
ATOM 830 C C . GLY A 1 106 ? -2.768 7.306 -14.755 1.00 90.69 106 GLY A C 1
ATOM 831 O O . GLY A 1 106 ? -2.874 8.073 -13.792 1.00 90.69 106 GLY A O 1
ATOM 832 N N . PRO A 1 107 ? -2.836 7.758 -16.020 1.00 85.62 107 PRO A N 1
ATOM 833 C CA . PRO A 1 107 ? -3.022 9.167 -16.346 1.00 85.62 107 PRO A CA 1
ATOM 834 C C . PRO A 1 107 ? -4.390 9.674 -15.871 1.00 85.62 107 PRO A C 1
ATOM 836 O O . PRO A 1 107 ? -5.419 9.025 -16.060 1.00 85.62 107 PRO A O 1
ATOM 839 N N . ARG A 1 108 ? -4.404 10.864 -15.267 1.00 79.00 108 ARG A N 1
ATOM 840 C CA . ARG A 1 108 ? -5.611 11.588 -14.861 1.00 79.00 108 ARG A CA 1
ATOM 841 C C . ARG A 1 108 ? -5.742 12.849 -15.704 1.00 79.00 108 ARG A C 1
ATOM 843 O O . ARG A 1 108 ? -4.823 13.656 -15.754 1.00 79.00 108 ARG A O 1
ATOM 850 N N . GLU A 1 109 ? -6.915 13.049 -16.300 1.00 65.56 109 GLU A N 1
ATOM 851 C CA . GLU A 1 109 ? -7.223 14.249 -17.098 1.00 65.56 109 GLU A CA 1
ATOM 852 C C . GLU A 1 109 ? -7.710 15.440 -16.241 1.00 65.56 109 GLU A C 1
ATOM 854 O O . GLU A 1 109 ? -7.920 16.549 -16.734 1.00 65.56 109 GLU A O 1
ATOM 859 N N . TYR A 1 110 ? -7.908 15.246 -14.933 1.00 57.09 110 TYR A N 1
ATOM 860 C CA . TYR A 1 110 ? -8.468 16.271 -14.054 1.00 57.09 110 TYR A CA 1
ATOM 861 C C . TYR A 1 110 ? -7.376 17.213 -13.510 1.00 57.09 110 TYR A C 1
ATOM 863 O O . TYR A 1 110 ? -6.645 16.848 -12.592 1.00 57.09 110 TYR A O 1
ATOM 871 N N . ARG A 1 111 ? -7.345 18.454 -14.033 1.00 50.72 111 ARG A N 1
ATOM 872 C CA . ARG A 1 111 ? -6.404 19.568 -13.729 1.00 50.72 111 ARG A CA 1
ATOM 873 C C . ARG A 1 111 ? -5.007 19.479 -14.378 1.00 50.72 111 ARG A C 1
ATOM 875 O O . ARG A 1 111 ? -4.035 19.955 -13.797 1.00 50.72 111 ARG A O 1
ATOM 882 N N . GLY A 1 112 ? -4.931 18.960 -15.604 1.00 58.75 112 GLY A N 1
ATOM 883 C CA . GLY A 1 112 ? -3.693 18.832 -16.388 1.00 58.75 112 GLY A CA 1
ATOM 884 C C . GLY A 1 112 ? -3.218 17.382 -16.479 1.00 58.75 112 GLY A C 1
ATOM 885 O O . GLY A 1 112 ? -3.861 16.497 -15.926 1.00 58.75 112 GLY A O 1
ATOM 886 N N . GLU A 1 113 ? -2.108 17.137 -17.177 1.00 62.41 113 GLU A N 1
ATOM 887 C CA . GLU A 1 113 ? -1.488 15.808 -17.266 1.00 62.41 113 GLU A CA 1
ATOM 888 C C . GLU A 1 113 ? -0.831 15.453 -15.923 1.00 62.41 113 GLU A C 1
ATOM 890 O O . GLU A 1 113 ? 0.315 15.807 -15.650 1.00 62.41 113 GLU A O 1
ATOM 895 N N . HIS A 1 114 ? -1.579 14.787 -15.042 1.00 77.94 114 HIS A N 1
ATOM 896 C CA . HIS A 1 114 ? -1.056 14.252 -13.788 1.00 77.94 114 HIS A CA 1
ATOM 897 C C . HIS A 1 114 ? -1.153 12.730 -13.803 1.00 77.94 114 HIS A C 1
ATOM 899 O O . HIS A 1 114 ? -2.197 12.168 -14.127 1.00 77.94 114 HIS A O 1
ATOM 905 N N . PHE A 1 115 ? -0.072 12.051 -13.434 1.00 86.88 115 PHE A N 1
ATOM 906 C CA . PHE A 1 115 ? -0.041 10.596 -13.379 1.00 86.88 115 PHE A CA 1
ATOM 907 C C . PHE A 1 115 ? -0.276 10.106 -11.950 1.00 86.88 115 PHE A C 1
ATOM 909 O O . PHE A 1 115 ? 0.390 10.552 -11.017 1.00 86.88 115 PHE A O 1
ATOM 916 N N . HIS A 1 116 ? -1.219 9.183 -11.779 1.00 91.94 116 HIS A N 1
ATOM 917 C CA . HIS A 1 116 ? -1.521 8.558 -10.501 1.00 91.94 116 HIS A CA 1
ATOM 918 C C . HIS A 1 116 ? -0.706 7.275 -10.328 1.00 91.94 116 HIS A C 1
ATOM 920 O O . HIS A 1 116 ? -0.960 6.278 -10.998 1.00 91.94 116 HIS A O 1
ATOM 926 N N . TYR A 1 117 ? 0.263 7.308 -9.415 1.00 92.88 117 TYR A N 1
ATOM 927 C CA . TYR A 1 117 ? 1.208 6.210 -9.172 1.00 92.88 117 TYR A CA 1
ATOM 928 C C . TYR A 1 117 ? 0.660 5.086 -8.277 1.00 92.88 117 TYR A C 1
ATOM 930 O O . TYR A 1 117 ? 1.358 4.105 -8.032 1.00 92.88 117 TYR A O 1
ATOM 938 N N . GLY A 1 118 ? -0.596 5.192 -7.841 1.00 94.62 118 GLY A N 1
ATOM 939 C CA . GLY A 1 118 ? -1.249 4.235 -6.956 1.00 94.62 118 GLY A CA 1
ATOM 940 C C . GLY A 1 118 ? -2.678 3.923 -7.361 1.00 94.62 118 GLY A C 1
ATOM 941 O O . GLY A 1 118 ? -3.120 4.211 -8.464 1.00 94.62 118 GLY A O 1
ATOM 942 N N . THR A 1 119 ? -3.426 3.321 -6.452 1.00 96.56 119 THR A N 1
ATOM 943 C CA . THR A 1 119 ? -4.869 3.113 -6.554 1.00 96.56 119 THR A CA 1
ATOM 944 C C . THR A 1 119 ? -5.520 3.634 -5.283 1.00 96.56 119 THR A C 1
ATOM 946 O O . THR A 1 119 ? -5.108 3.282 -4.180 1.00 96.56 119 THR A O 1
ATOM 949 N N . ASP A 1 120 ? -6.543 4.470 -5.440 1.00 97.00 120 ASP A N 1
ATOM 950 C CA . ASP A 1 120 ? -7.300 5.014 -4.321 1.00 97.00 120 ASP A CA 1
ATOM 951 C C . ASP A 1 120 ? -8.454 4.060 -4.005 1.00 97.00 120 ASP A C 1
ATOM 953 O O . ASP A 1 120 ? -9.319 3.814 -4.855 1.00 97.00 120 ASP A O 1
ATOM 957 N N . ILE A 1 121 ? -8.468 3.532 -2.783 1.00 97.75 121 ILE A N 1
ATOM 958 C CA . ILE A 1 121 ? -9.451 2.566 -2.289 1.00 97.75 121 ILE A CA 1
ATOM 959 C C . ILE A 1 121 ? -10.338 3.255 -1.256 1.00 97.75 121 ILE A C 1
ATOM 961 O O . ILE A 1 121 ? -9.855 3.861 -0.299 1.00 97.75 121 ILE A O 1
ATOM 965 N N . LYS A 1 122 ? -11.655 3.174 -1.439 1.00 96.69 122 LYS A N 1
ATOM 966 C CA . LYS A 1 122 ? -12.618 3.820 -0.549 1.00 96.69 122 LYS A CA 1
ATOM 967 C C . LYS A 1 122 ? -12.526 3.264 0.868 1.00 96.69 122 LYS A C 1
ATOM 969 O O . LYS A 1 122 ? -12.629 2.058 1.060 1.00 96.69 122 LYS A O 1
ATOM 974 N N . LEU A 1 123 ? -12.461 4.165 1.840 1.00 96.00 123 LEU A N 1
ATOM 975 C CA . LEU A 1 123 ? -12.606 3.874 3.264 1.00 96.00 123 LEU A CA 1
ATOM 976 C C . LEU A 1 123 ? -13.235 5.071 3.984 1.00 96.00 123 LEU A C 1
ATOM 978 O O . LEU A 1 123 ? -13.497 6.106 3.366 1.00 96.00 123 LEU A O 1
ATOM 982 N N . GLN A 1 124 ? -13.510 4.926 5.274 1.00 96.50 124 GLN A N 1
ATOM 983 C CA . GLN A 1 124 ? -13.883 6.019 6.164 1.00 96.50 124 GLN A CA 1
ATOM 984 C C . GLN A 1 124 ? -12.704 6.411 7.054 1.00 96.50 124 GLN A C 1
ATOM 986 O O . GLN A 1 124 ? -11.851 5.592 7.399 1.00 96.50 124 GLN A O 1
ATOM 991 N N . VAL A 1 125 ? -12.669 7.678 7.467 1.00 97.31 125 VAL A N 1
ATOM 992 C CA . VAL A 1 125 ? -11.665 8.151 8.424 1.00 97.31 125 VAL A CA 1
ATOM 993 C C . VAL A 1 125 ? -11.762 7.321 9.705 1.00 97.31 125 VAL A C 1
ATOM 995 O O . VAL A 1 125 ? -12.832 7.231 10.303 1.00 97.31 125 VAL A O 1
ATOM 998 N N . GLY A 1 126 ? -10.639 6.741 10.127 1.00 97.31 126 GLY A N 1
ATOM 999 C CA . GLY A 1 126 ? -10.569 5.854 11.288 1.00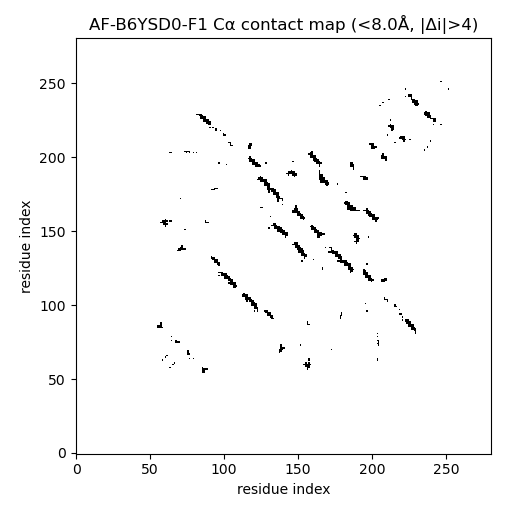 97.31 126 GLY A CA 1
ATOM 1000 C C . GLY A 1 126 ? -10.668 4.360 10.966 1.00 97.31 126 GLY A C 1
ATOM 1001 O O . GLY A 1 126 ? -10.401 3.554 11.856 1.00 97.31 126 GLY A O 1
ATOM 1002 N N . ASP A 1 127 ? -10.989 3.970 9.727 1.00 98.31 127 ASP A N 1
ATOM 1003 C CA . ASP A 1 127 ? -10.951 2.560 9.322 1.00 98.31 127 ASP A CA 1
ATOM 1004 C C . ASP A 1 127 ? -9.527 2.007 9.441 1.00 98.31 127 ASP A C 1
ATOM 1006 O O . ASP A 1 127 ? -8.542 2.698 9.178 1.00 98.31 127 ASP A O 1
ATOM 1010 N N . THR A 1 128 ? -9.399 0.746 9.847 1.00 98.62 128 THR A N 1
ATOM 1011 C CA . THR A 1 128 ? -8.084 0.115 10.011 1.00 98.62 128 THR A CA 1
ATOM 1012 C C . THR A 1 128 ? -7.451 -0.182 8.656 1.00 98.62 128 THR A C 1
ATOM 1014 O O . THR A 1 128 ? -8.040 -0.888 7.842 1.00 98.62 128 THR A O 1
ATOM 1017 N N . VAL A 1 129 ? -6.219 0.288 8.461 1.00 98.81 129 VAL A N 1
ATOM 1018 C CA . VAL A 1 129 ? -5.360 -0.059 7.324 1.00 98.81 129 VAL A CA 1
ATOM 1019 C C . VAL A 1 129 ? -4.346 -1.107 7.775 1.00 98.81 129 VAL A C 1
ATOM 1021 O O . VAL A 1 129 ? -3.716 -0.965 8.830 1.00 98.81 129 VAL A O 1
ATOM 1024 N N . ARG A 1 130 ? -4.200 -2.169 6.982 1.00 98.81 130 ARG A N 1
ATOM 1025 C CA . ARG A 1 130 ? -3.347 -3.326 7.281 1.00 98.81 130 ARG A CA 1
ATOM 1026 C C . ARG A 1 130 ? -2.146 -3.410 6.345 1.00 98.81 130 ARG A C 1
ATOM 1028 O O . ARG A 1 130 ? -2.220 -2.961 5.205 1.00 98.81 130 ARG A O 1
ATOM 1035 N N . ALA A 1 131 ? -1.060 -4.013 6.822 1.00 98.75 131 ALA A N 1
ATOM 1036 C CA . ALA A 1 131 ? 0.098 -4.323 5.992 1.00 98.75 131 ALA A CA 1
ATOM 1037 C C . ALA A 1 131 ? -0.271 -5.356 4.918 1.00 98.75 131 ALA A C 1
ATOM 1039 O O . ALA A 1 131 ? -0.794 -6.425 5.234 1.00 98.75 131 ALA A O 1
ATOM 1040 N N . ALA A 1 132 ? 0.018 -5.045 3.658 1.00 98.38 132 ALA A N 1
ATOM 1041 C CA . ALA A 1 132 ? -0.284 -5.916 2.532 1.00 98.38 132 ALA A CA 1
ATOM 1042 C C . ALA A 1 132 ? 0.616 -7.155 2.474 1.00 98.38 132 ALA A C 1
ATOM 1044 O O . ALA A 1 132 ? 0.178 -8.214 2.049 1.00 98.38 132 ALA A O 1
ATOM 1045 N N . PHE A 1 133 ? 1.853 -7.041 2.948 1.00 97.88 133 PHE A N 1
ATOM 1046 C CA . PHE A 1 133 ? 2.795 -8.146 3.103 1.00 97.88 133 PHE A CA 1
ATOM 1047 C C . PHE A 1 133 ? 3.539 -7.980 4.427 1.00 97.88 133 PHE A C 1
ATOM 1049 O O . PHE A 1 133 ? 3.571 -6.883 4.995 1.00 97.88 133 PHE A O 1
ATOM 1056 N N . GLU A 1 134 ? 4.178 -9.047 4.904 1.00 96.50 134 GLU A N 1
ATOM 1057 C CA . GLU A 1 134 ? 5.131 -8.927 6.005 1.00 96.50 134 GLU A CA 1
ATOM 1058 C C . GLU A 1 134 ? 6.331 -8.078 5.587 1.00 96.50 134 GLU A C 1
ATOM 1060 O O . GLU A 1 134 ? 6.703 -8.027 4.413 1.00 96.50 134 GLU A O 1
ATOM 1065 N N . GLY A 1 135 ? 6.949 -7.387 6.532 1.00 96.81 135 GLY A N 1
ATOM 1066 C CA . GLY A 1 135 ? 8.102 -6.564 6.219 1.00 96.81 135 GLY A CA 1
ATOM 1067 C C . GLY A 1 135 ? 8.478 -5.615 7.332 1.00 96.81 135 GLY A C 1
ATOM 1068 O O . GLY A 1 135 ? 8.114 -5.799 8.492 1.00 96.81 135 GLY A O 1
ATOM 1069 N N . LYS A 1 136 ? 9.222 -4.579 6.961 1.00 97.12 136 LYS A N 1
ATOM 1070 C CA . LYS A 1 136 ? 9.738 -3.581 7.888 1.00 97.12 136 LYS A CA 1
ATOM 1071 C C . LYS A 1 136 ? 9.315 -2.186 7.459 1.00 97.12 136 LYS A C 1
ATOM 1073 O O . LYS A 1 136 ? 9.442 -1.814 6.290 1.00 97.12 136 LYS A O 1
ATOM 1078 N N . VAL A 1 137 ? 8.822 -1.403 8.415 1.00 98.25 137 VAL A N 1
ATOM 1079 C CA . VAL A 1 137 ? 8.434 -0.006 8.208 1.00 98.25 137 VAL A CA 1
ATOM 1080 C C . VAL A 1 137 ? 9.689 0.801 7.905 1.00 98.25 137 VAL A C 1
ATOM 1082 O O . VAL A 1 137 ? 10.539 1.001 8.774 1.00 98.25 137 VAL A O 1
ATOM 1085 N N . ARG A 1 138 ? 9.815 1.264 6.665 1.00 96.75 138 ARG A N 1
ATOM 1086 C CA . ARG A 1 138 ? 10.947 2.067 6.211 1.00 96.75 138 ARG A CA 1
ATOM 1087 C C . ARG A 1 138 ? 10.695 3.548 6.430 1.00 96.75 138 ARG A C 1
ATOM 1089 O O . ARG A 1 138 ? 11.513 4.209 7.057 1.00 96.75 138 ARG A O 1
ATOM 1096 N N . VAL A 1 139 ? 9.569 4.054 5.934 1.00 97.56 139 VAL A N 1
ATOM 1097 C CA . VAL A 1 139 ? 9.206 5.474 6.032 1.00 97.56 139 VAL A CA 1
ATOM 1098 C C . VAL A 1 139 ? 7.943 5.617 6.858 1.00 97.56 139 VAL A C 1
ATOM 1100 O O . VAL A 1 139 ? 6.984 4.870 6.666 1.00 97.56 139 VAL A O 1
ATOM 1103 N N . ARG A 1 140 ? 7.946 6.613 7.740 1.00 97.75 140 ARG A N 1
ATOM 1104 C CA . ARG A 1 140 ? 6.780 7.100 8.474 1.00 97.75 140 ARG A CA 1
ATOM 1105 C C . ARG A 1 140 ? 6.851 8.616 8.492 1.00 97.75 140 ARG A C 1
ATOM 1107 O O . ARG A 1 140 ? 7.559 9.188 9.315 1.00 97.75 140 ARG A O 1
ATOM 1114 N N . ASN A 1 141 ? 6.160 9.266 7.563 1.00 97.31 141 ASN A N 1
ATOM 1115 C CA . ASN A 1 141 ? 6.355 10.695 7.340 1.00 97.31 141 ASN A CA 1
ATOM 1116 C C . ASN A 1 141 ? 5.060 11.403 6.914 1.00 97.31 141 ASN A C 1
ATOM 1118 O O . ASN A 1 141 ? 4.021 10.773 6.706 1.00 97.31 141 ASN A O 1
ATOM 1122 N N . TYR A 1 142 ? 5.119 12.728 6.820 1.00 96.69 142 TYR A N 1
ATOM 1123 C CA . TYR A 1 142 ? 4.036 13.575 6.346 1.00 96.69 142 TYR A CA 1
ATOM 1124 C C . TYR A 1 142 ? 4.473 14.376 5.116 1.00 96.69 142 TYR A C 1
ATOM 1126 O O . TYR A 1 142 ? 5.461 15.106 5.164 1.00 96.69 142 TYR A O 1
ATOM 1134 N N . ASP A 1 143 ? 3.708 14.272 4.032 1.00 94.75 143 ASP A N 1
ATOM 1135 C CA . ASP A 1 143 ? 3.874 15.059 2.811 1.00 94.75 143 ASP A CA 1
ATOM 1136 C C . ASP A 1 143 ? 2.648 15.967 2.584 1.00 94.75 143 ASP A C 1
ATOM 1138 O O . ASP A 1 143 ? 1.579 15.477 2.209 1.00 94.75 143 ASP A O 1
ATOM 1142 N N . PRO A 1 144 ? 2.770 17.295 2.760 1.00 89.56 144 PRO A N 1
ATOM 1143 C CA . PRO A 1 144 ? 1.646 18.213 2.589 1.00 89.56 144 PRO A CA 1
ATOM 1144 C C . PRO A 1 144 ? 1.138 18.322 1.145 1.00 89.56 144 PRO A C 1
ATOM 1146 O O . PRO A 1 144 ? 0.010 18.769 0.949 1.00 89.56 144 PRO A O 1
ATOM 1149 N N . ASN A 1 145 ? 1.942 17.955 0.142 1.00 85.38 145 ASN A N 1
ATOM 1150 C CA . ASN A 1 145 ? 1.645 18.232 -1.269 1.00 85.38 145 ASN A CA 1
ATOM 1151 C C . ASN A 1 145 ? 1.165 17.003 -2.052 1.00 85.38 145 ASN A C 1
ATOM 1153 O O . ASN A 1 145 ? 0.822 17.118 -3.230 1.00 85.38 145 ASN A O 1
ATOM 1157 N N . GLY A 1 146 ? 1.131 15.839 -1.412 1.00 87.94 146 GLY A N 1
ATOM 1158 C CA . GLY A 1 146 ? 0.781 14.581 -2.053 1.00 87.94 146 GLY A CA 1
ATOM 1159 C C . GLY A 1 146 ? 0.175 13.619 -1.051 1.00 87.94 146 GLY A C 1
ATOM 1160 O O . GLY A 1 146 ? -1.040 13.615 -0.850 1.00 87.94 146 GLY A O 1
ATOM 1161 N N . TYR A 1 147 ? 1.027 12.816 -0.419 1.00 94.75 147 TYR A N 1
ATOM 1162 C CA . TYR A 1 147 ? 0.592 11.637 0.329 1.00 94.75 147 TYR A CA 1
ATOM 1163 C C . TYR A 1 147 ? -0.064 11.928 1.682 1.00 94.75 147 TYR A C 1
ATOM 1165 O O . TYR A 1 147 ? -0.648 11.019 2.257 1.00 94.75 147 TYR A O 1
ATOM 1173 N N . GLY A 1 148 ? 0.023 13.140 2.233 1.00 96.81 148 GLY A N 1
ATOM 1174 C CA . GLY A 1 148 ? -0.415 13.389 3.606 1.00 96.81 148 GLY A CA 1
ATOM 1175 C C . GLY A 1 148 ? 0.405 12.556 4.587 1.00 96.81 148 GLY A C 1
ATOM 1176 O O . GLY A 1 148 ? 1.611 12.403 4.406 1.00 96.81 148 GLY A O 1
ATOM 1177 N N . TYR A 1 149 ? -0.225 11.990 5.617 1.00 97.94 149 TYR A N 1
ATOM 1178 C CA . TYR A 1 149 ? 0.447 10.977 6.434 1.00 97.94 149 TYR A CA 1
ATOM 1179 C C . TYR A 1 149 ? 0.611 9.694 5.628 1.00 97.94 149 TYR A C 1
ATOM 1181 O O . TYR A 1 149 ? -0.377 9.167 5.108 1.00 97.94 149 TYR A O 1
ATOM 1189 N N . TYR A 1 150 ? 1.839 9.181 5.556 1.00 98.38 150 TYR A N 1
ATOM 1190 C CA . TYR A 1 150 ? 2.117 7.975 4.793 1.00 98.38 150 TYR A CA 1
ATOM 1191 C C . TYR A 1 150 ? 3.149 7.048 5.423 1.00 98.38 150 TYR A C 1
ATOM 1193 O O . TYR A 1 150 ? 4.050 7.469 6.156 1.00 98.38 150 TYR A O 1
ATOM 1201 N N . LEU A 1 151 ? 2.985 5.764 5.112 1.00 98.50 151 LEU A N 1
ATOM 1202 C CA . LEU A 1 151 ? 3.917 4.695 5.439 1.00 98.50 151 LEU A CA 1
ATOM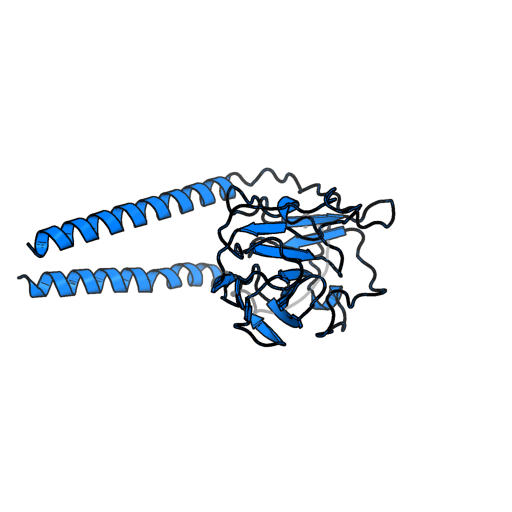 1203 C C . LEU A 1 151 ? 4.498 4.100 4.163 1.00 98.50 151 LEU A C 1
ATOM 1205 O O . LEU A 1 151 ? 3.788 3.947 3.169 1.00 98.50 151 LEU A O 1
ATOM 1209 N N . VAL A 1 152 ? 5.765 3.702 4.230 1.00 98.31 152 VAL A N 1
ATOM 1210 C CA . VAL A 1 152 ? 6.374 2.811 3.239 1.00 98.31 152 VAL A CA 1
ATOM 1211 C C . VAL A 1 152 ? 6.908 1.588 3.956 1.00 98.31 152 VAL A C 1
ATOM 1213 O O . VAL A 1 152 ? 7.721 1.719 4.875 1.00 98.31 152 VAL A O 1
ATOM 1216 N N . LEU A 1 153 ? 6.454 0.409 3.546 1.00 98.19 153 LEU A N 1
ATOM 1217 C CA . LEU A 1 153 ? 6.941 -0.871 4.049 1.00 98.19 153 LEU A CA 1
ATOM 1218 C C . LEU A 1 153 ? 7.803 -1.520 2.971 1.00 98.19 153 LEU A C 1
ATOM 1220 O O . LEU A 1 153 ? 7.406 -1.542 1.807 1.00 98.19 153 LEU A O 1
ATOM 1224 N N . ARG A 1 154 ? 8.960 -2.057 3.368 1.00 96.69 154 ARG A N 1
ATOM 1225 C CA . ARG A 1 154 ? 9.788 -2.913 2.512 1.00 96.69 154 ARG A CA 1
ATOM 1226 C C . ARG A 1 154 ? 9.601 -4.367 2.906 1.00 96.69 154 ARG A C 1
ATOM 1228 O O . ARG A 1 154 ? 9.637 -4.688 4.096 1.00 96.69 154 ARG A O 1
ATOM 1235 N N . HIS A 1 155 ? 9.424 -5.220 1.909 1.00 96.12 155 HIS A N 1
ATOM 1236 C CA . HIS A 1 155 ? 9.046 -6.614 2.086 1.00 96.12 155 HIS A CA 1
ATOM 1237 C C . HIS A 1 155 ? 10.171 -7.557 1.658 1.00 96.12 155 HIS A C 1
ATOM 1239 O O . HIS A 1 155 ? 10.909 -7.217 0.734 1.00 96.12 155 HIS A O 1
ATOM 1245 N N . PRO A 1 156 ? 10.299 -8.750 2.267 1.00 92.00 156 PRO A N 1
ATOM 1246 C CA . PRO A 1 156 ? 11.336 -9.719 1.902 1.00 92.00 156 PRO A CA 1
ATOM 1247 C C . PRO A 1 156 ? 11.299 -10.158 0.432 1.00 92.00 156 PRO A C 1
ATOM 1249 O O . PRO A 1 156 ? 12.343 -10.472 -0.131 1.00 92.00 156 PRO A O 1
ATOM 1252 N N . ASN A 1 157 ? 10.119 -10.129 -0.199 1.00 89.69 157 ASN A N 1
ATOM 1253 C CA . ASN A 1 157 ? 9.929 -10.469 -1.613 1.00 89.69 157 ASN A CA 1
ATOM 1254 C C . ASN A 1 157 ? 10.448 -9.401 -2.596 1.00 89.69 157 ASN A C 1
ATOM 1256 O O . ASN A 1 157 ? 10.281 -9.553 -3.801 1.00 89.69 157 ASN A O 1
ATOM 1260 N N . GLY A 1 158 ? 11.049 -8.314 -2.107 1.00 91.19 158 GLY A N 1
ATOM 1261 C CA . GLY A 1 158 ? 11.632 -7.266 -2.944 1.00 91.19 158 GLY A CA 1
ATOM 1262 C C . GLY A 1 158 ? 10.654 -6.164 -3.354 1.00 91.19 158 GLY A C 1
ATOM 1263 O O . GLY A 1 158 ? 11.069 -5.208 -4.002 1.00 91.19 158 GLY A O 1
ATOM 1264 N N . LEU A 1 159 ? 9.381 -6.238 -2.961 1.00 94.38 159 LEU A N 1
ATOM 1265 C CA . LEU A 1 159 ? 8.437 -5.140 -3.163 1.00 94.38 159 LEU A CA 1
ATOM 1266 C C . LEU A 1 159 ? 8.497 -4.123 -2.019 1.00 94.38 159 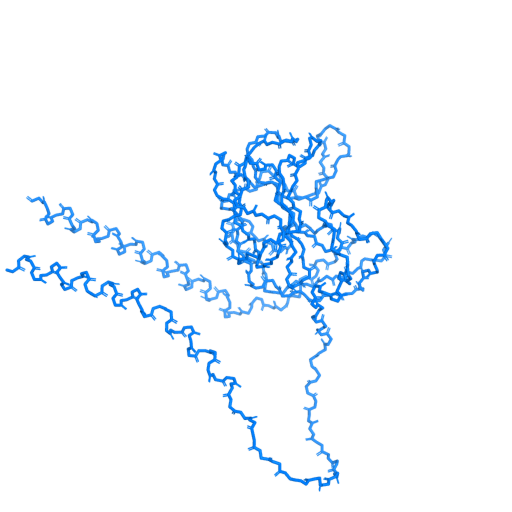LEU A C 1
ATOM 1268 O O . LEU A 1 159 ? 8.816 -4.436 -0.869 1.00 94.38 159 LEU A O 1
ATOM 1272 N N . GLU A 1 160 ? 8.091 -2.896 -2.328 1.00 96.75 160 GLU A N 1
ATOM 1273 C CA . GLU A 1 160 ? 7.651 -1.922 -1.336 1.00 96.75 160 GLU A CA 1
ATOM 1274 C C . GLU A 1 160 ? 6.175 -1.604 -1.525 1.00 96.75 160 GLU A C 1
ATOM 1276 O O . GLU A 1 160 ? 5.682 -1.539 -2.651 1.00 96.75 160 GLU A O 1
ATOM 1281 N N . THR A 1 161 ? 5.472 -1.357 -0.424 1.00 98.44 161 THR A N 1
ATOM 1282 C CA . THR A 1 161 ? 4.098 -0.849 -0.461 1.00 98.44 161 THR A CA 1
ATOM 1283 C C . THR A 1 161 ? 4.004 0.508 0.207 1.00 98.44 161 THR A C 1
ATOM 1285 O O . THR A 1 161 ? 4.661 0.764 1.220 1.00 98.44 161 THR A O 1
ATOM 1288 N N . VAL A 1 162 ? 3.192 1.389 -0.377 1.00 98.62 162 VAL A N 1
ATOM 1289 C CA . VAL A 1 162 ? 2.949 2.744 0.127 1.00 98.62 162 VAL A CA 1
ATOM 1290 C C . VAL A 1 162 ? 1.498 2.861 0.564 1.00 98.62 162 VAL A C 1
ATOM 1292 O O . VAL A 1 162 ? 0.593 2.461 -0.165 1.00 98.62 162 VAL A O 1
ATOM 1295 N N . TYR A 1 163 ? 1.291 3.439 1.744 1.00 98.62 163 TYR A N 1
ATOM 1296 C CA . TYR A 1 163 ? -0.022 3.695 2.331 1.00 98.62 163 TYR A CA 1
ATOM 1297 C C . TYR A 1 163 ? -0.115 5.185 2.605 1.00 98.62 163 TYR A C 1
ATOM 1299 O O . TYR A 1 163 ? 0.511 5.664 3.546 1.00 98.62 163 TYR A O 1
ATOM 1307 N N . GLY A 1 164 ? -0.839 5.918 1.769 1.00 98.06 164 GLY A N 1
ATOM 1308 C CA . GLY A 1 164 ? -1.006 7.362 1.871 1.00 98.06 164 GLY A CA 1
ATOM 1309 C C . GLY A 1 164 ? -2.395 7.781 2.341 1.00 98.06 164 GLY A C 1
ATOM 1310 O O . GLY A 1 164 ? -3.322 6.978 2.454 1.00 98.06 164 GLY A O 1
ATOM 1311 N N . GLN A 1 165 ? -2.522 9.084 2.566 1.00 97.00 165 GLN A N 1
ATOM 1312 C CA . GLN A 1 165 ? -3.724 9.805 2.985 1.00 97.00 165 GLN A CA 1
ATOM 1313 C C . GLN A 1 165 ? -4.257 9.340 4.347 1.00 97.00 165 GLN A C 1
ATOM 1315 O O . GLN A 1 165 ? -5.444 9.463 4.649 1.00 97.00 165 GLN A O 1
ATOM 1320 N N . LEU A 1 166 ? -3.368 8.829 5.200 1.00 98.44 166 LEU A N 1
ATOM 1321 C CA . LEU A 1 166 ? -3.702 8.284 6.512 1.00 98.44 166 LEU A CA 1
ATOM 1322 C C . LEU A 1 166 ? -4.138 9.392 7.482 1.00 98.44 166 LEU A C 1
ATOM 1324 O O . LEU A 1 166 ? -3.881 10.580 7.267 1.00 98.44 166 LEU A O 1
ATOM 1328 N N . SER A 1 167 ? -4.803 9.013 8.572 1.00 97.88 167 SER A N 1
ATOM 1329 C CA . SER A 1 167 ? -5.114 9.922 9.687 1.00 97.88 167 SER A CA 1
ATOM 1330 C C . SER A 1 167 ? -4.189 9.718 10.884 1.00 97.88 167 SER A C 1
ATOM 1332 O O . SER A 1 167 ? -3.891 10.677 11.594 1.00 97.88 167 SER A O 1
ATOM 1334 N N . GLN A 1 168 ? -3.724 8.486 11.106 1.00 98.12 168 GLN A N 1
ATOM 1335 C CA . GLN A 1 168 ? -2.904 8.127 12.258 1.00 98.12 168 GLN A CA 1
ATOM 1336 C C . GLN A 1 168 ? -2.028 6.904 11.957 1.00 98.12 168 GLN A C 1
ATOM 1338 O O . GLN A 1 168 ? -2.476 5.960 11.309 1.00 98.12 168 GLN A O 1
ATOM 1343 N N . PHE A 1 169 ? -0.802 6.895 12.483 1.00 98.69 169 PHE A N 1
ATOM 1344 C CA . PHE A 1 169 ? 0.083 5.727 12.480 1.00 98.69 169 PHE A CA 1
ATOM 1345 C C . PHE A 1 169 ? -0.160 4.847 13.712 1.00 98.69 169 PHE A C 1
ATOM 1347 O O . PHE A 1 169 ? -0.353 5.365 14.813 1.00 98.69 169 PHE A O 1
ATOM 1354 N N . LEU A 1 170 ? -0.116 3.526 13.537 1.00 98.69 170 LEU A N 1
ATOM 1355 C CA . LEU A 1 170 ? -0.158 2.539 14.627 1.00 98.69 170 LEU A CA 1
ATOM 1356 C C . LEU A 1 170 ? 1.190 1.837 14.837 1.00 98.69 170 LEU A C 1
ATOM 1358 O O . LEU A 1 170 ? 1.339 1.063 15.778 1.00 98.69 170 LEU A O 1
ATOM 1362 N N . VAL A 1 171 ? 2.155 2.111 13.961 1.00 98.56 171 VAL A N 1
ATOM 1363 C CA . VAL A 1 171 ? 3.491 1.516 13.963 1.00 98.56 171 VAL A CA 1
ATOM 1364 C C . VAL A 1 171 ? 4.561 2.593 13.913 1.00 98.56 171 VAL A C 1
ATOM 1366 O O . VAL A 1 171 ? 4.317 3.733 13.495 1.00 98.56 171 VAL A O 1
ATOM 1369 N N . GLU A 1 172 ? 5.760 2.209 14.332 1.00 98.25 172 GLU A N 1
ATOM 1370 C CA . GLU A 1 172 ? 6.934 3.068 14.330 1.00 98.25 172 GLU A CA 1
ATOM 1371 C C . GLU A 1 172 ? 7.894 2.728 13.193 1.00 98.25 172 GLU A C 1
ATOM 1373 O O . GLU A 1 172 ? 7.910 1.630 12.635 1.00 98.25 172 GLU A O 1
ATOM 1378 N N . GLN A 1 173 ? 8.727 3.701 12.841 1.00 96.88 173 GLN A N 1
ATOM 1379 C CA . GLN A 1 173 ? 9.794 3.492 11.874 1.00 96.88 173 GLN A CA 1
ATOM 1380 C C . GLN A 1 173 ? 10.753 2.389 12.348 1.00 96.88 173 GLN A C 1
ATOM 1382 O O . GLN A 1 173 ? 11.080 2.304 13.530 1.00 96.88 173 GLN A O 1
ATOM 1387 N N . ASN A 1 174 ? 11.238 1.566 11.416 1.00 96.44 174 ASN A N 1
ATOM 1388 C CA . ASN A 1 174 ? 12.048 0.363 11.642 1.00 96.44 174 ASN A CA 1
ATOM 1389 C C . ASN A 1 174 ? 11.341 -0.802 12.357 1.00 96.44 174 ASN A C 1
ATOM 1391 O O . ASN A 1 174 ? 11.994 -1.813 12.625 1.00 96.44 174 ASN A O 1
ATOM 1395 N N . GLN A 1 175 ? 10.042 -0.707 12.638 1.00 97.50 175 GLN A N 1
ATOM 1396 C CA . GLN A 1 175 ? 9.270 -1.818 13.190 1.00 97.50 175 GLN A CA 1
ATOM 1397 C C . GLN A 1 175 ? 9.060 -2.919 12.139 1.00 97.50 175 GLN A C 1
ATOM 1399 O O . GLN A 1 175 ? 8.751 -2.623 10.985 1.00 97.50 175 GLN A O 1
ATOM 1404 N N . ASN A 1 176 ? 9.197 -4.184 12.546 1.00 97.31 176 ASN A N 1
ATOM 1405 C CA . ASN A 1 176 ? 8.767 -5.330 11.741 1.00 97.31 176 ASN A CA 1
ATOM 1406 C C . ASN A 1 176 ? 7.267 -5.563 11.938 1.00 97.31 176 ASN A C 1
ATOM 1408 O O . ASN A 1 176 ? 6.780 -5.480 13.065 1.00 97.31 176 ASN A O 1
ATOM 1412 N N . VAL A 1 177 ? 6.564 -5.881 10.857 1.00 97.50 177 VAL A N 1
ATOM 1413 C CA . VAL A 1 177 ? 5.120 -6.130 10.835 1.00 97.50 177 VAL A CA 1
ATOM 1414 C C . VAL A 1 177 ? 4.820 -7.388 10.031 1.00 97.50 177 VAL A C 1
ATOM 1416 O O . VAL A 1 177 ? 5.508 -7.692 9.055 1.00 97.50 177 VAL A O 1
ATOM 1419 N N . ASN A 1 178 ? 3.778 -8.110 10.425 1.00 97.50 178 ASN A N 1
ATOM 1420 C CA . ASN A 1 178 ? 3.291 -9.272 9.683 1.00 97.50 178 ASN A CA 1
ATOM 1421 C C . ASN A 1 178 ? 2.271 -8.852 8.617 1.00 97.50 178 ASN A C 1
ATOM 1423 O O . ASN A 1 178 ? 1.608 -7.820 8.746 1.00 97.50 178 ASN A O 1
ATOM 1427 N N . ALA A 1 179 ? 2.086 -9.680 7.588 1.00 97.12 179 ALA A N 1
ATOM 1428 C CA . ALA A 1 179 ? 0.991 -9.486 6.640 1.00 97.12 179 ALA A CA 1
ATOM 1429 C C . ALA A 1 179 ? -0.360 -9.465 7.385 1.00 97.12 179 ALA A C 1
ATOM 1431 O O . ALA A 1 179 ? -0.627 -10.297 8.253 1.00 97.12 179 ALA A O 1
ATOM 1432 N N . GLY A 1 180 ? -1.211 -8.487 7.075 1.00 98.00 180 GLY A N 1
ATOM 1433 C CA . GLY A 1 180 ? -2.505 -8.276 7.724 1.00 98.00 180 GLY A CA 1
ATOM 1434 C C . GLY A 1 180 ? -2.460 -7.559 9.079 1.00 98.00 180 GLY A C 1
ATOM 1435 O O . GLY A 1 180 ? -3.522 -7.268 9.645 1.00 98.00 180 GLY A O 1
ATOM 1436 N N . GLU A 1 181 ? -1.278 -7.234 9.604 1.00 98.50 181 GLU A N 1
ATOM 1437 C CA . GLU A 1 181 ? -1.138 -6.481 10.853 1.00 98.50 181 GLU A CA 1
ATOM 1438 C C . GLU A 1 181 ? -1.695 -5.052 10.696 1.00 98.50 181 GLU A C 1
ATOM 1440 O O . GLU A 1 181 ? -1.432 -4.409 9.676 1.00 98.50 181 GLU A O 1
ATOM 1445 N N . PRO A 1 182 ? -2.485 -4.529 11.656 1.00 98.75 182 PRO A N 1
ATOM 1446 C CA . PRO A 1 182 ? -2.892 -3.124 11.662 1.00 98.75 182 PRO A CA 1
ATOM 1447 C C . PRO A 1 182 ? -1.681 -2.187 11.729 1.00 98.75 182 PRO A C 1
ATOM 1449 O O . PRO A 1 182 ? -0.912 -2.246 12.684 1.00 98.75 182 PRO A O 1
ATOM 1452 N N . ILE A 1 183 ? -1.543 -1.286 10.754 1.00 98.81 183 ILE A N 1
ATOM 1453 C CA . ILE A 1 183 ? -0.397 -0.362 10.669 1.00 98.81 183 ILE A CA 1
ATOM 1454 C C . ILE A 1 183 ? -0.785 1.111 10.768 1.00 98.81 183 ILE A C 1
ATOM 1456 O O . ILE A 1 183 ? 0.023 1.949 11.171 1.00 98.81 183 ILE A O 1
ATOM 1460 N N . ALA A 1 184 ? -2.022 1.451 10.419 1.00 98.69 184 ALA A N 1
ATOM 1461 C CA . ALA A 1 184 ? -2.494 2.825 10.404 1.00 98.69 184 ALA A CA 1
ATOM 1462 C C . ALA A 1 184 ? -4.022 2.891 10.446 1.00 98.69 184 ALA A C 1
ATOM 1464 O O . ALA A 1 184 ? -4.713 1.877 10.325 1.00 98.69 184 ALA A O 1
ATOM 1465 N N . LEU A 1 185 ? -4.536 4.109 10.580 1.00 98.62 185 LEU A N 1
ATOM 1466 C CA . LEU A 1 185 ? -5.939 4.429 10.365 1.00 98.62 185 LEU A CA 1
ATOM 1467 C C . LEU A 1 185 ? -6.102 5.249 9.082 1.00 98.62 185 LEU A C 1
ATOM 1469 O O . LEU A 1 185 ? -5.323 6.169 8.809 1.00 98.62 185 LEU A O 1
ATOM 1473 N N . GLY A 1 186 ? -7.142 4.931 8.314 1.00 97.38 186 GLY A N 1
ATOM 1474 C CA . GLY A 1 186 ? -7.533 5.639 7.102 1.00 97.38 186 GLY A CA 1
ATOM 1475 C C . GLY A 1 186 ? -7.888 7.096 7.386 1.00 97.38 186 GLY A C 1
ATOM 1476 O O . GLY A 1 186 ? -8.320 7.446 8.490 1.00 97.38 186 GLY A O 1
ATOM 1477 N N . GLY A 1 187 ? -7.675 7.966 6.404 1.00 96.00 187 GLY A N 1
ATOM 1478 C CA . GLY A 1 187 ? -7.840 9.406 6.562 1.00 96.00 187 GLY A CA 1
ATOM 1479 C C . GLY A 1 187 ? -8.315 10.102 5.292 1.00 96.00 187 GLY A C 1
ATOM 1480 O O . GLY A 1 187 ? -9.006 9.516 4.460 1.00 96.00 187 GLY A O 1
ATOM 1481 N N . ALA A 1 188 ? -8.001 11.394 5.220 1.00 95.25 188 ALA A N 1
ATOM 1482 C CA . ALA A 1 188 ? -8.245 12.282 4.083 1.00 95.25 188 ALA A CA 1
ATOM 1483 C C . ALA A 1 188 ? -7.195 13.416 4.071 1.00 95.25 188 ALA A C 1
ATOM 1485 O O . ALA A 1 188 ? -7.525 14.582 3.859 1.00 95.25 188 ALA A O 1
ATOM 1486 N N . THR A 1 189 ? -5.946 13.098 4.429 1.00 94.94 189 THR A N 1
ATOM 1487 C CA . THR A 1 189 ? -4.857 14.086 4.551 1.00 94.94 189 THR A CA 1
ATOM 1488 C C . THR A 1 189 ? -4.074 14.240 3.245 1.00 94.94 189 THR A C 1
ATOM 1490 O O . THR A 1 189 ? -4.174 13.399 2.355 1.00 94.94 189 THR A O 1
ATOM 1493 N N . GLY A 1 190 ? -3.286 15.315 3.124 1.00 88.94 190 GLY A N 1
ATOM 1494 C CA . GLY A 1 190 ? -2.529 15.614 1.904 1.00 88.94 190 GLY A CA 1
ATOM 1495 C C . GLY A 1 190 ? -3.427 16.099 0.766 1.00 88.94 190 GLY A C 1
ATOM 1496 O O . GLY A 1 190 ? -4.376 16.852 0.989 1.00 88.94 190 GLY A O 1
ATOM 1497 N N . ASN A 1 191 ? -3.137 15.660 -0.458 1.00 85.56 191 ASN A N 1
ATOM 1498 C CA . ASN A 1 191 ? -3.902 16.013 -1.654 1.00 85.56 191 ASN A CA 1
ATOM 1499 C C . ASN A 1 191 ? -5.019 14.987 -1.931 1.00 85.56 191 ASN A C 1
ATOM 1501 O O . ASN A 1 191 ? -5.046 14.335 -2.977 1.00 85.56 191 ASN A O 1
ATOM 1505 N N . ALA A 1 192 ? -5.923 14.814 -0.963 1.00 80.06 192 ALA A N 1
ATOM 1506 C CA . ALA A 1 192 ? -7.049 13.887 -1.050 1.00 80.06 192 ALA A CA 1
ATOM 1507 C C . ALA A 1 192 ? -8.354 14.622 -1.416 1.00 80.06 192 ALA A C 1
ATOM 1509 O O . ALA A 1 192 ? -8.717 15.620 -0.795 1.00 80.06 192 ALA A O 1
ATOM 1510 N N . ASN A 1 193 ? -9.111 14.101 -2.389 1.00 80.38 193 ASN A N 1
ATOM 1511 C CA . ASN A 1 193 ? -10.432 14.637 -2.775 1.00 80.38 193 ASN A CA 1
ATOM 1512 C C . ASN A 1 193 ? -11.589 14.080 -1.916 1.00 80.38 193 ASN A C 1
ATOM 1514 O O . ASN A 1 193 ? -12.761 14.345 -2.187 1.00 80.38 193 ASN A O 1
ATOM 1518 N N . GLY A 1 194 ? -11.271 13.272 -0.908 1.00 87.81 194 GLY A N 1
ATOM 1519 C CA . GLY A 1 194 ? -12.209 12.563 -0.047 1.00 87.81 194 GLY A CA 1
ATOM 1520 C C . GLY A 1 194 ? -11.468 11.533 0.802 1.00 87.81 194 GLY A C 1
ATOM 1521 O O . GLY A 1 194 ? -10.254 11.401 0.693 1.00 87.81 194 GLY A O 1
ATOM 1522 N N . SER A 1 195 ? -12.192 10.812 1.659 1.00 93.62 195 SER A N 1
ATOM 1523 C CA . SER A 1 195 ? -11.577 9.750 2.456 1.00 93.62 195 SER A CA 1
ATOM 1524 C C . SER A 1 195 ? -11.337 8.503 1.604 1.00 93.62 195 SER A C 1
ATOM 1526 O O . SER A 1 195 ? -12.281 7.907 1.076 1.00 93.62 195 SER A O 1
ATOM 1528 N N . CYS A 1 196 ? -10.067 8.138 1.455 1.00 96.00 196 CYS A N 1
ATOM 1529 C CA . CYS A 1 196 ? -9.606 6.927 0.791 1.00 96.00 196 CYS A CA 1
ATOM 1530 C C . CYS A 1 196 ? -8.210 6.541 1.297 1.00 96.00 196 CYS A C 1
ATOM 1532 O O . CYS A 1 196 ? -7.504 7.347 1.901 1.00 96.00 196 CYS A O 1
ATOM 1534 N N . LEU A 1 197 ? -7.828 5.289 1.059 1.00 98.00 197 LEU A N 1
ATOM 1535 C CA . LEU A 1 197 ? -6.446 4.841 1.130 1.00 98.00 197 LEU A CA 1
ATOM 1536 C C . LEU A 1 197 ? -5.827 5.047 -0.245 1.00 98.00 197 LEU A C 1
ATOM 1538 O O . LEU A 1 197 ? -6.282 4.430 -1.206 1.00 98.00 197 LEU A O 1
ATOM 1542 N N . HIS A 1 198 ? -4.772 5.847 -0.322 1.00 97.88 198 HIS A N 1
ATOM 1543 C CA . HIS A 1 198 ? -3.902 5.844 -1.488 1.00 97.88 198 HIS A CA 1
ATOM 1544 C C . HIS A 1 198 ? -2.902 4.691 -1.352 1.00 97.88 198 HIS A C 1
ATOM 1546 O O . HIS A 1 198 ? -2.066 4.716 -0.448 1.00 97.88 198 HIS A O 1
ATOM 1552 N N . PHE A 1 199 ? -3.011 3.669 -2.198 1.00 98.44 199 PHE A N 1
ATOM 1553 C CA . PHE A 1 199 ? -2.195 2.458 -2.111 1.00 98.44 199 PHE A CA 1
ATOM 1554 C C . PHE A 1 199 ? -1.295 2.295 -3.334 1.00 98.44 199 PHE A C 1
ATOM 1556 O O . PHE A 1 199 ? -1.776 2.306 -4.467 1.00 98.44 199 PHE A O 1
ATOM 1563 N N . GLU A 1 200 ? -0.001 2.081 -3.115 1.00 98.31 200 GLU A N 1
ATOM 1564 C CA . GLU A 1 200 ? 0.951 1.786 -4.188 1.00 98.31 200 GLU A CA 1
ATOM 1565 C C . GLU A 1 200 ? 1.696 0.481 -3.929 1.00 98.31 200 GLU A C 1
ATOM 1567 O O . GLU A 1 200 ? 1.995 0.136 -2.784 1.00 98.31 200 GLU A O 1
ATOM 1572 N N . ILE A 1 201 ? 2.076 -0.186 -5.017 1.00 97.31 201 ILE A N 1
ATOM 1573 C CA . ILE A 1 201 ? 3.071 -1.257 -5.026 1.00 97.31 201 ILE A CA 1
ATOM 1574 C C . ILE A 1 201 ? 4.250 -0.746 -5.849 1.00 97.31 201 ILE A C 1
ATOM 1576 O O . ILE A 1 201 ? 4.058 -0.182 -6.926 1.00 97.31 201 ILE A O 1
ATOM 1580 N N . ARG A 1 202 ? 5.473 -0.897 -5.345 1.00 94.12 202 ARG A N 1
ATOM 1581 C CA . ARG A 1 202 ? 6.680 -0.389 -6.000 1.00 94.12 202 ARG A CA 1
ATOM 1582 C C . ARG A 1 202 ? 7.784 -1.437 -6.026 1.00 94.12 202 ARG A C 1
ATOM 1584 O O . ARG A 1 202 ? 7.943 -2.197 -5.078 1.00 94.12 202 ARG A O 1
ATOM 1591 N N . LEU A 1 203 ? 8.594 -1.399 -7.078 1.00 91.12 203 LEU A N 1
ATOM 1592 C CA . LEU A 1 203 ? 9.840 -2.153 -7.212 1.00 91.12 203 LEU A CA 1
ATOM 1593 C C . LEU A 1 203 ? 10.970 -1.162 -7.485 1.00 91.12 203 LEU A C 1
ATOM 1595 O O . LEU A 1 203 ? 10.894 -0.404 -8.452 1.00 91.12 203 LEU A O 1
ATOM 1599 N N . LEU A 1 204 ? 11.982 -1.113 -6.613 1.00 87.88 204 LEU A N 1
ATOM 1600 C CA . LEU A 1 204 ? 13.113 -0.176 -6.731 1.00 87.88 204 LEU A CA 1
ATOM 1601 C C . LEU A 1 204 ? 12.693 1.277 -7.024 1.00 87.88 204 LEU A C 1
ATOM 1603 O O . LEU A 1 204 ? 13.271 1.985 -7.845 1.00 87.88 204 LEU A O 1
ATOM 1607 N N . GLY A 1 205 ? 11.641 1.738 -6.343 1.00 87.06 205 GLY A N 1
ATOM 1608 C CA . GLY A 1 205 ? 11.137 3.103 -6.491 1.00 87.06 205 GLY A CA 1
ATOM 1609 C C . GLY A 1 205 ? 10.308 3.338 -7.752 1.00 87.06 205 GLY A C 1
ATOM 1610 O O . GLY A 1 205 ? 9.815 4.448 -7.920 1.00 87.06 205 GLY A O 1
ATOM 1611 N N . SER A 1 206 ? 10.080 2.326 -8.584 1.00 87.94 206 SER A N 1
ATOM 1612 C CA . SER A 1 206 ? 9.191 2.372 -9.749 1.00 87.94 206 SER A CA 1
ATOM 1613 C C . SER A 1 206 ? 7.806 1.864 -9.369 1.00 87.94 206 SER A C 1
ATOM 1615 O O . SER A 1 206 ? 7.691 0.818 -8.738 1.00 87.94 206 SER A O 1
ATOM 1617 N N . ALA A 1 207 ? 6.757 2.612 -9.712 1.00 91.19 207 ALA A N 1
ATOM 1618 C CA . ALA A 1 207 ? 5.387 2.248 -9.362 1.00 91.19 207 ALA A CA 1
ATOM 1619 C C . ALA A 1 207 ? 4.839 1.170 -10.302 1.00 91.19 207 ALA A C 1
ATOM 1621 O O . ALA A 1 207 ? 4.853 1.352 -11.519 1.00 91.19 207 ALA A O 1
ATOM 1622 N N . ILE A 1 208 ? 4.321 0.095 -9.719 1.00 92.00 208 ILE A N 1
ATOM 1623 C CA . ILE A 1 208 ? 3.584 -0.972 -10.392 1.00 92.00 208 ILE A CA 1
ATOM 1624 C C . ILE A 1 208 ? 2.098 -0.638 -10.294 1.00 92.00 208 ILE A C 1
ATOM 1626 O O . ILE A 1 208 ? 1.627 -0.239 -9.229 1.00 92.00 208 ILE A O 1
ATOM 1630 N N . ASN A 1 209 ? 1.349 -0.828 -11.381 1.00 94.38 209 ASN A N 1
ATOM 1631 C CA . ASN A 1 209 ? -0.104 -0.725 -11.338 1.00 94.38 209 ASN A CA 1
ATOM 1632 C C . ASN A 1 209 ? -0.672 -1.802 -10.391 1.00 94.38 209 ASN A C 1
ATOM 1634 O O . ASN A 1 209 ? -0.606 -2.987 -10.728 1.00 94.38 209 ASN A O 1
ATOM 1638 N N . PRO A 1 210 ? -1.283 -1.448 -9.240 1.00 96.38 210 PRO A N 1
ATOM 1639 C CA . PRO A 1 210 ? -1.777 -2.449 -8.296 1.00 96.38 210 PRO A CA 1
ATOM 1640 C C . PRO A 1 210 ? -2.820 -3.397 -8.903 1.00 96.38 210 PRO A C 1
ATOM 1642 O O . PRO A 1 210 ? -2.920 -4.546 -8.480 1.00 96.38 210 PRO A O 1
ATOM 1645 N N . ALA A 1 211 ? -3.557 -2.955 -9.929 1.00 94.62 211 ALA A N 1
ATOM 1646 C CA . ALA A 1 211 ? -4.542 -3.777 -10.626 1.00 94.62 211 ALA A CA 1
ATOM 1647 C C . ALA A 1 211 ? -3.918 -4.877 -11.508 1.00 94.62 211 ALA A C 1
ATOM 1649 O O . ALA A 1 211 ? -4.650 -5.720 -12.020 1.00 94.62 211 ALA A O 1
ATOM 1650 N N . GLU A 1 212 ? -2.600 -4.907 -11.714 1.00 91.56 212 GLU A N 1
ATOM 1651 C CA . GLU A 1 212 ? -1.919 -6.043 -12.359 1.00 91.56 212 GLU A CA 1
ATOM 1652 C C . GLU A 1 212 ? -1.751 -7.227 -11.403 1.00 91.56 212 GLU A C 1
ATOM 1654 O O . GLU A 1 212 ? -1.783 -8.377 -11.834 1.00 91.56 212 GLU A O 1
ATOM 1659 N N . ILE A 1 213 ? -1.647 -6.941 -10.105 1.00 92.25 213 ILE A N 1
ATOM 1660 C CA . ILE A 1 213 ? -1.441 -7.924 -9.036 1.00 92.25 213 ILE A CA 1
ATOM 1661 C C . ILE A 1 213 ? -2.776 -8.297 -8.375 1.00 92.25 213 ILE A C 1
ATOM 1663 O O . ILE A 1 213 ? -3.027 -9.464 -8.072 1.00 92.25 213 ILE A O 1
ATOM 1667 N N . ILE A 1 214 ? -3.652 -7.308 -8.181 1.00 94.62 214 ILE A N 1
ATOM 1668 C CA . ILE A 1 214 ? -4.863 -7.415 -7.367 1.00 94.62 214 ILE A CA 1
ATOM 1669 C C . ILE A 1 214 ? -6.108 -7.353 -8.256 1.00 94.62 214 ILE A C 1
ATOM 1671 O O . ILE A 1 214 ? -6.259 -6.471 -9.105 1.00 94.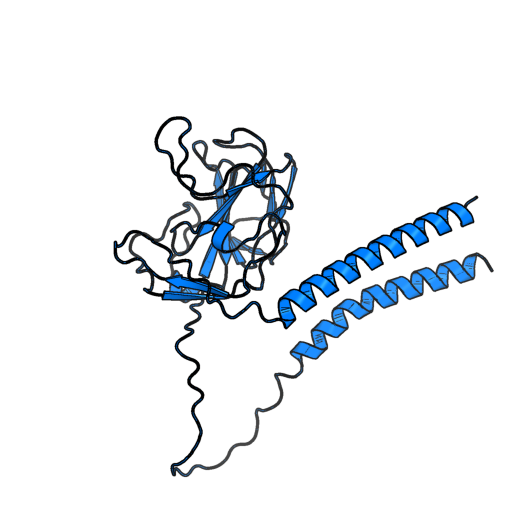62 214 ILE A O 1
ATOM 1675 N N . ASP A 1 215 ? -7.033 -8.279 -8.029 1.00 94.19 215 ASP A N 1
ATOM 1676 C CA . ASP A 1 215 ? -8.430 -8.141 -8.415 1.00 94.19 215 ASP A CA 1
ATOM 1677 C C . ASP A 1 215 ? -9.191 -7.466 -7.264 1.00 94.19 215 ASP A C 1
ATOM 1679 O O . ASP A 1 215 ? -9.493 -8.080 -6.238 1.00 94.19 215 ASP A O 1
ATOM 1683 N N . PHE A 1 216 ? -9.444 -6.164 -7.407 1.00 92.62 216 PHE A N 1
ATOM 1684 C CA . PHE A 1 216 ? -10.096 -5.367 -6.367 1.00 92.62 216 PHE A CA 1
ATOM 1685 C C . PHE A 1 216 ? -11.596 -5.651 -6.225 1.00 92.62 216 PHE A C 1
ATOM 1687 O O . PHE A 1 216 ? -12.163 -5.322 -5.185 1.00 92.62 216 PHE A O 1
ATOM 1694 N N . ASP A 1 217 ? -12.238 -6.253 -7.229 1.00 91.62 217 ASP A N 1
ATOM 1695 C CA . ASP A 1 217 ? -13.655 -6.615 -7.147 1.00 91.62 217 ASP A CA 1
ATOM 1696 C C . ASP A 1 217 ? -13.832 -7.924 -6.366 1.00 91.62 217 ASP A C 1
ATOM 1698 O O . ASP A 1 217 ? -14.740 -8.042 -5.541 1.00 91.62 217 ASP A O 1
ATOM 1702 N N . GLU A 1 218 ? -12.920 -8.880 -6.564 1.00 92.12 218 GLU A N 1
ATOM 1703 C CA . GLU A 1 218 ? -12.897 -10.156 -5.834 1.00 92.12 218 GLU A CA 1
ATOM 1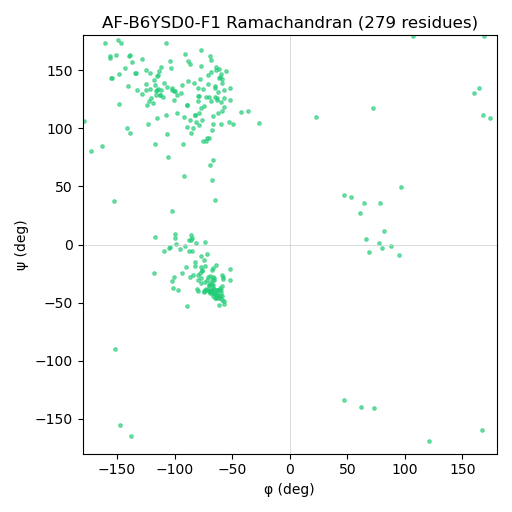704 C C . GLU A 1 218 ? -12.110 -10.096 -4.513 1.00 92.12 218 GLU A C 1
ATOM 1706 O O . GLU A 1 218 ? -12.110 -11.058 -3.742 1.00 92.12 218 GLU A O 1
ATOM 1711 N N . LEU A 1 219 ? -11.454 -8.964 -4.238 1.00 91.75 219 LEU A N 1
ATOM 1712 C CA . LEU A 1 219 ? -10.576 -8.745 -3.088 1.00 91.75 219 LEU A CA 1
ATOM 1713 C C . LEU A 1 219 ? -9.478 -9.818 -2.956 1.00 91.75 219 LEU A C 1
ATOM 1715 O O . LEU A 1 219 ? -9.170 -10.281 -1.855 1.00 91.75 219 LEU A O 1
ATOM 1719 N N . ALA A 1 220 ? -8.889 -10.218 -4.082 1.00 90.12 220 ALA A N 1
ATOM 1720 C CA . ALA A 1 220 ? -7.949 -11.331 -4.160 1.00 90.12 220 ALA A CA 1
ATOM 1721 C C . ALA A 1 220 ? -6.776 -11.032 -5.100 1.00 90.12 220 ALA A C 1
ATOM 1723 O O . ALA A 1 220 ? -6.842 -10.146 -5.951 1.00 90.12 220 ALA A O 1
ATOM 1724 N N . LEU A 1 221 ? -5.697 -11.801 -4.964 1.00 92.00 221 LEU A N 1
ATOM 1725 C CA . LEU A 1 221 ? -4.631 -11.814 -5.960 1.00 92.00 221 LEU A CA 1
ATOM 1726 C C . LEU A 1 221 ? -5.105 -12.449 -7.267 1.00 92.00 221 LEU A C 1
ATOM 1728 O O . LEU A 1 221 ? -5.906 -13.389 -7.268 1.00 92.00 221 LEU A O 1
ATOM 1732 N N . LYS A 1 222 ? -4.544 -11.976 -8.379 1.00 91.19 222 LYS A N 1
ATOM 1733 C CA . LYS A 1 222 ? -4.732 -12.601 -9.695 1.00 91.19 222 LYS A CA 1
ATOM 1734 C C . LYS A 1 222 ? -3.891 -13.867 -9.865 1.00 91.19 222 LYS A C 1
ATOM 1736 O O . LYS A 1 222 ? -4.343 -14.802 -10.527 1.00 91.19 222 LYS A O 1
ATOM 1741 N N . ASP A 1 223 ? -2.708 -13.895 -9.256 1.00 89.31 223 ASP A N 1
ATOM 1742 C CA . ASP A 1 223 ? -1.770 -15.019 -9.247 1.00 89.31 223 ASP A CA 1
ATOM 1743 C C . ASP A 1 223 ? -0.932 -14.990 -7.954 1.00 89.31 223 ASP A C 1
ATOM 1745 O O . ASP A 1 223 ? -0.864 -13.962 -7.282 1.00 89.31 223 ASP A O 1
ATOM 1749 N N . ASP A 1 224 ? -0.295 -16.107 -7.618 1.00 87.81 224 ASP A N 1
ATOM 1750 C CA . ASP A 1 224 ? 0.623 -16.222 -6.478 1.00 87.81 224 ASP A CA 1
ATOM 1751 C C . ASP A 1 224 ? 2.028 -15.709 -6.836 1.00 87.81 224 ASP A C 1
ATOM 1753 O O . ASP A 1 224 ? 2.820 -15.383 -5.954 1.00 87.81 224 ASP A O 1
ATOM 1757 N N . ILE A 1 225 ? 2.331 -15.613 -8.136 1.00 86.88 225 ILE A N 1
ATOM 1758 C CA . ILE A 1 225 ? 3.613 -15.152 -8.665 1.00 86.88 225 ILE A CA 1
ATOM 1759 C C . ILE A 1 225 ? 3.411 -13.940 -9.570 1.00 86.88 225 ILE A C 1
ATOM 1761 O O . ILE A 1 225 ? 2.595 -13.951 -10.492 1.00 86.88 225 ILE A O 1
ATOM 1765 N N . TYR A 1 226 ? 4.241 -12.923 -9.369 1.00 87.38 226 TYR A N 1
ATOM 1766 C CA . TYR A 1 226 ? 4.347 -11.776 -10.254 1.00 87.38 226 TYR A CA 1
ATOM 1767 C C . TYR A 1 226 ? 5.705 -11.770 -10.953 1.00 87.38 226 TYR A C 1
ATOM 1769 O O . TYR A 1 226 ? 6.746 -11.870 -10.310 1.00 87.38 226 TYR A O 1
ATOM 1777 N N . VAL A 1 227 ? 5.706 -11.650 -12.280 1.00 85.25 227 VAL A N 1
ATOM 1778 C CA . VAL A 1 227 ? 6.942 -11.580 -13.065 1.00 85.25 227 VAL A CA 1
ATOM 1779 C C . VAL A 1 227 ? 7.122 -10.160 -13.568 1.00 85.25 227 VAL A C 1
ATOM 1781 O O . VAL A 1 227 ? 6.380 -9.699 -14.431 1.00 85.25 227 VAL A O 1
ATOM 1784 N N . TYR A 1 228 ? 8.128 -9.477 -13.036 1.00 84.88 228 TYR A N 1
ATOM 1785 C CA . TYR A 1 228 ? 8.587 -8.207 -13.567 1.00 84.88 228 TYR A CA 1
ATOM 1786 C C . TYR A 1 228 ? 9.472 -8.457 -14.788 1.00 84.88 228 TYR A C 1
ATOM 1788 O O . TYR A 1 228 ? 10.368 -9.302 -14.757 1.00 84.88 228 TYR A O 1
ATOM 1796 N N . ARG A 1 229 ? 9.240 -7.690 -15.852 1.00 82.00 229 ARG A N 1
ATOM 1797 C CA . ARG A 1 229 ? 10.113 -7.596 -17.023 1.00 82.00 229 ARG A CA 1
ATOM 1798 C C . ARG A 1 229 ? 10.311 -6.130 -17.350 1.00 82.00 229 ARG A C 1
ATOM 1800 O O . ARG A 1 229 ? 9.338 -5.380 -17.392 1.00 82.00 229 ARG A O 1
ATOM 1807 N N . LYS A 1 230 ? 11.556 -5.740 -17.578 1.00 73.12 230 LYS A N 1
ATOM 1808 C CA . LYS A 1 230 ? 11.928 -4.390 -17.979 1.00 73.12 230 LYS A CA 1
ATOM 1809 C C . LYS A 1 230 ? 11.585 -4.161 -19.452 1.00 73.12 230 LYS A C 1
ATOM 1811 O O . LYS A 1 230 ? 11.899 -4.985 -20.307 1.00 73.12 230 LYS A O 1
ATOM 1816 N N . GLY A 1 231 ? 10.960 -3.026 -19.742 1.00 66.44 231 GLY A N 1
ATOM 1817 C CA . GLY A 1 231 ? 10.624 -2.595 -21.098 1.00 66.44 231 GLY A CA 1
ATOM 1818 C C . GLY A 1 231 ? 11.814 -2.222 -21.980 1.00 66.44 231 GLY A C 1
ATOM 1819 O O . GLY A 1 231 ? 12.871 -1.822 -21.492 1.00 66.44 231 GLY A O 1
ATOM 1820 N N . GLU A 1 232 ? 11.597 -2.247 -23.299 1.00 48.72 232 GLU A N 1
ATOM 1821 C CA . GLU A 1 232 ? 12.600 -1.901 -24.321 1.00 48.72 232 GLU A CA 1
ATOM 1822 C C . GLU A 1 232 ? 13.013 -0.411 -24.330 1.00 48.72 232 GLU A C 1
ATOM 1824 O O . GLU A 1 232 ? 14.098 -0.081 -24.804 1.00 48.72 232 GLU A O 1
ATOM 1829 N N . SER A 1 233 ? 12.194 0.509 -23.802 1.00 42.94 233 SER A N 1
ATOM 1830 C CA . SER A 1 233 ? 12.432 1.964 -23.873 1.00 42.94 233 SER A CA 1
ATOM 1831 C C . SER A 1 233 ? 13.220 2.555 -22.696 1.00 42.94 233 SER A C 1
ATOM 1833 O O . SER A 1 233 ? 13.449 3.763 -22.666 1.00 42.94 233 SER A O 1
ATOM 1835 N N . GLY A 1 234 ? 13.616 1.755 -21.699 1.00 43.09 234 GLY A N 1
ATOM 1836 C CA . GLY A 1 234 ? 14.232 2.266 -20.464 1.00 43.09 234 GLY A CA 1
ATOM 1837 C C . GLY A 1 234 ? 13.277 3.067 -19.563 1.00 43.09 234 GLY A C 1
ATOM 1838 O O . GLY A 1 234 ? 13.634 3.396 -18.433 1.00 43.09 234 GLY A O 1
ATOM 1839 N N . GLU A 1 235 ? 12.051 3.330 -20.018 1.00 36.81 235 GLU A N 1
ATOM 1840 C CA . GLU A 1 235 ? 10.917 3.571 -19.137 1.00 36.81 235 GLU A CA 1
ATOM 1841 C C . GLU A 1 235 ? 10.552 2.239 -18.474 1.00 36.81 235 GLU A C 1
ATOM 1843 O O . GLU A 1 235 ? 10.706 1.176 -19.081 1.00 36.81 235 GLU A O 1
ATOM 1848 N N . ASN A 1 236 ? 10.097 2.276 -17.220 1.00 40.53 236 ASN A N 1
ATOM 1849 C CA . ASN A 1 236 ? 9.643 1.089 -16.492 1.00 40.53 236 ASN A CA 1
ATOM 1850 C C . ASN A 1 236 ? 8.333 0.568 -17.102 1.00 40.53 236 ASN A C 1
ATOM 1852 O O . ASN A 1 236 ? 7.269 0.674 -16.500 1.00 40.53 236 ASN A O 1
ATOM 1856 N N . TYR A 1 237 ? 8.399 0.052 -18.324 1.00 34.47 237 TYR A N 1
ATOM 1857 C CA . TYR A 1 237 ? 7.320 -0.688 -18.937 1.00 34.47 237 TYR A CA 1
ATOM 1858 C C . TYR A 1 237 ? 7.342 -2.063 -18.298 1.00 34.47 237 TYR A C 1
ATOM 1860 O O . TYR A 1 237 ? 8.261 -2.849 -18.518 1.00 34.47 237 TYR A O 1
ATOM 1868 N N . ILE A 1 238 ? 6.368 -2.303 -17.439 1.00 44.03 238 ILE A N 1
ATOM 1869 C CA . ILE A 1 238 ? 6.125 -3.612 -16.874 1.00 44.03 238 ILE A CA 1
ATOM 1870 C C . ILE A 1 238 ? 5.327 -4.354 -17.939 1.00 44.03 238 ILE A C 1
ATOM 1872 O O . ILE A 1 238 ? 4.149 -4.069 -18.147 1.00 44.03 238 ILE A O 1
ATOM 1876 N N . ASP A 1 239 ? 5.964 -5.282 -18.652 1.00 37.94 239 ASP A N 1
ATOM 1877 C CA . ASP A 1 239 ? 5.196 -6.265 -19.410 1.00 37.94 239 ASP A CA 1
ATOM 1878 C C . ASP A 1 239 ? 4.542 -7.208 -18.398 1.00 37.94 239 ASP A C 1
ATOM 1880 O O . ASP A 1 239 ? 5.132 -8.203 -17.973 1.00 37.94 239 ASP A O 1
ATOM 1884 N N . GLY A 1 240 ? 3.317 -6.856 -18.000 1.00 40.62 240 GLY A N 1
ATOM 1885 C CA . GLY A 1 240 ? 2.402 -7.654 -17.189 1.00 40.62 240 GLY A CA 1
ATOM 1886 C C . GLY A 1 240 ? 1.943 -8.926 -17.901 1.00 40.62 240 GLY A C 1
ATOM 1887 O O . GLY A 1 240 ? 0.785 -9.334 -17.767 1.00 40.62 240 GLY A O 1
ATOM 1888 N N . SER A 1 241 ? 2.832 -9.592 -18.646 1.00 37.22 241 SER A N 1
ATOM 1889 C CA . SER A 1 241 ? 2.712 -11.004 -18.957 1.00 37.22 241 SER A CA 1
ATOM 1890 C C . SER A 1 241 ? 2.870 -11.782 -17.649 1.00 37.22 241 SER A C 1
ATOM 1892 O O . SER A 1 241 ? 3.872 -12.453 -17.385 1.00 37.22 241 SER A O 1
ATOM 1894 N N . ILE A 1 242 ? 1.810 -11.684 -16.830 1.00 42.75 242 ILE A N 1
ATOM 1895 C CA . ILE A 1 242 ? 1.367 -12.705 -15.892 1.00 42.75 242 ILE A CA 1
ATOM 1896 C C . ILE A 1 242 ? 1.635 -13.999 -16.630 1.00 42.75 242 ILE A C 1
ATOM 1898 O O . ILE A 1 242 ? 1.067 -14.233 -17.707 1.00 42.75 242 ILE A O 1
ATOM 1902 N N . SER A 1 243 ? 2.556 -14.797 -16.101 1.00 36.53 243 SER A N 1
ATOM 1903 C CA . SER A 1 243 ? 2.690 -16.175 -16.513 1.00 36.53 243 SER A CA 1
ATOM 1904 C C . SER A 1 243 ? 1.277 -16.724 -16.454 1.00 36.53 243 SER A C 1
ATOM 1906 O O . SER A 1 243 ? 0.772 -16.994 -15.373 1.00 36.53 243 SER A O 1
ATOM 1908 N N . ARG A 1 244 ? 0.604 -16.897 -17.598 1.00 35.22 244 ARG A N 1
ATOM 1909 C CA . ARG A 1 244 ? -0.573 -17.759 -17.689 1.00 35.22 244 ARG A CA 1
ATOM 1910 C C . ARG A 1 244 ? -0.085 -19.197 -17.490 1.00 35.22 244 ARG A C 1
ATOM 1912 O O . ARG A 1 244 ? -0.335 -20.071 -18.315 1.00 35.22 244 ARG A O 1
ATOM 1919 N N . SER A 1 245 ? 0.603 -19.468 -16.380 1.00 32.53 245 SER A N 1
ATOM 1920 C CA . SER A 1 245 ? 0.350 -20.673 -15.631 1.00 32.53 245 SER A CA 1
ATOM 1921 C C . SER A 1 245 ? -1.154 -20.594 -15.426 1.00 32.53 245 SER A C 1
ATOM 1923 O O . SER A 1 245 ? -1.680 -19.665 -14.819 1.00 32.53 245 SER A O 1
ATOM 1925 N N . LYS A 1 246 ? -1.887 -21.424 -16.170 1.00 34.16 246 LYS A N 1
ATOM 1926 C CA . LYS A 1 246 ? -3.325 -21.572 -15.986 1.00 34.16 246 LYS A CA 1
ATOM 1927 C C . LYS A 1 246 ? -3.522 -21.616 -14.486 1.00 34.16 246 LYS A C 1
ATOM 1929 O O . LYS A 1 246 ? -3.003 -22.562 -13.896 1.00 34.16 246 LYS A O 1
ATOM 1934 N N . GLN A 1 247 ? -4.192 -20.602 -13.934 1.00 34.72 247 GLN A N 1
ATOM 1935 C CA . GLN A 1 247 ? -4.652 -20.541 -12.555 1.00 34.72 247 GLN A CA 1
ATOM 1936 C C . GLN A 1 247 ? -4.846 -21.975 -12.101 1.00 34.72 247 GLN A C 1
ATOM 1938 O O . GLN A 1 247 ? -5.708 -22.663 -12.668 1.00 34.72 247 GLN A O 1
ATOM 1943 N N . SER A 1 248 ? -3.917 -22.484 -11.279 1.00 38.47 248 SER A N 1
ATOM 1944 C CA . SER A 1 248 ? -3.870 -23.919 -11.022 1.00 38.47 248 SER A CA 1
ATOM 1945 C C . SER A 1 248 ? -5.287 -24.299 -10.615 1.00 38.47 248 SER A C 1
ATOM 1947 O O . SER A 1 248 ? -5.828 -23.650 -9.714 1.00 38.47 248 SER A O 1
ATOM 1949 N N . PRO A 1 249 ? -5.951 -25.266 -11.276 1.00 46.19 249 PRO A N 1
ATOM 1950 C CA . PRO A 1 249 ? -7.341 -25.600 -10.968 1.00 46.19 249 PRO A CA 1
ATOM 1951 C C . PRO A 1 249 ? -7.561 -25.859 -9.469 1.00 46.19 249 PRO A C 1
ATOM 1953 O O . PRO A 1 249 ? -8.674 -25.725 -8.967 1.00 46.19 249 PRO A O 1
ATOM 1956 N N . LYS A 1 250 ? -6.476 -26.178 -8.752 1.00 42.19 250 LYS A N 1
ATOM 1957 C CA . LYS A 1 250 ? -6.401 -26.289 -7.300 1.00 42.19 250 LYS A CA 1
ATOM 1958 C C . LYS A 1 250 ? -6.634 -24.958 -6.569 1.00 42.19 250 LYS A C 1
ATOM 1960 O O . LYS A 1 250 ? -7.450 -24.955 -5.661 1.00 42.19 250 LYS A O 1
ATOM 1965 N N . ASN A 1 251 ? -6.032 -23.836 -6.966 1.00 44.16 251 ASN A N 1
ATOM 1966 C CA . ASN A 1 251 ? -6.105 -22.573 -6.211 1.00 44.16 251 ASN A CA 1
ATOM 1967 C C . ASN A 1 251 ? -7.485 -21.908 -6.334 1.00 44.16 251 ASN A C 1
ATOM 1969 O O . ASN A 1 251 ? -8.059 -21.478 -5.336 1.00 44.16 251 ASN A O 1
ATOM 1973 N N . ALA A 1 252 ? -8.101 -21.947 -7.521 1.00 48.91 252 ALA A N 1
ATOM 1974 C CA . ALA A 1 252 ? -9.483 -21.492 -7.702 1.00 48.91 252 ALA A CA 1
ATOM 1975 C C . ALA A 1 252 ? -10.503 -22.394 -6.974 1.00 48.91 252 ALA A C 1
ATOM 1977 O O . ALA A 1 252 ? -11.522 -21.915 -6.472 1.00 48.91 252 ALA A O 1
ATOM 1978 N N . ALA A 1 253 ? -10.244 -23.705 -6.895 1.00 52.12 253 ALA A N 1
ATOM 1979 C CA . ALA A 1 253 ? -11.078 -24.631 -6.130 1.00 52.12 253 ALA A CA 1
ATOM 1980 C C . ALA A 1 253 ? -10.932 -24.421 -4.614 1.00 52.12 253 ALA A C 1
ATOM 1982 O O . ALA A 1 253 ? -11.939 -24.429 -3.905 1.00 52.12 253 ALA A O 1
ATOM 1983 N N . ILE A 1 254 ? -9.710 -24.167 -4.137 1.00 56.47 254 ILE A N 1
ATOM 1984 C CA . ILE A 1 254 ? -9.415 -23.853 -2.735 1.00 56.47 254 ILE A CA 1
ATOM 1985 C C . ILE A 1 254 ? -10.080 -22.531 -2.338 1.00 56.47 254 ILE A C 1
ATOM 1987 O O . ILE A 1 254 ? -10.786 -22.499 -1.335 1.00 56.47 254 ILE A O 1
ATOM 1991 N N . ALA A 1 255 ? -9.976 -21.474 -3.150 1.00 50.69 255 ALA A N 1
ATOM 1992 C CA . ALA A 1 255 ? -10.637 -20.194 -2.881 1.00 50.69 255 ALA A CA 1
ATOM 1993 C C . ALA A 1 255 ? -12.170 -20.334 -2.784 1.00 50.69 255 ALA A C 1
ATOM 1995 O O . ALA A 1 255 ? -12.800 -19.798 -1.870 1.00 50.69 255 ALA A O 1
ATOM 1996 N N . ARG A 1 256 ? -12.784 -21.133 -3.671 1.00 69.62 256 ARG A N 1
ATOM 1997 C CA . ARG A 1 256 ? -14.224 -21.450 -3.603 1.00 69.62 256 ARG A CA 1
ATOM 1998 C C . ARG A 1 256 ? -14.585 -22.266 -2.362 1.00 69.62 256 ARG A C 1
ATOM 2000 O O . ARG A 1 256 ? -15.632 -22.016 -1.768 1.00 69.62 256 ARG A O 1
ATOM 2007 N N . GLN A 1 257 ? -13.739 -23.213 -1.956 1.00 72.62 257 GLN A N 1
ATOM 2008 C CA . GLN A 1 257 ? -13.931 -23.976 -0.720 1.00 72.62 257 GLN A CA 1
ATOM 2009 C C . GLN A 1 257 ? -13.812 -23.089 0.523 1.00 72.62 257 GLN A C 1
ATOM 2011 O O . GLN A 1 257 ? -14.653 -23.198 1.409 1.00 72.62 257 GLN A O 1
ATOM 2016 N N . ILE A 1 258 ? -12.835 -22.180 0.571 1.00 64.81 258 ILE A N 1
ATOM 2017 C CA . ILE A 1 258 ? -12.657 -21.223 1.673 1.00 64.81 258 ILE A CA 1
ATOM 2018 C C . ILE A 1 258 ? -13.871 -20.296 1.775 1.00 64.81 258 ILE A C 1
ATOM 2020 O O . ILE A 1 258 ? -14.425 -20.136 2.863 1.00 64.81 258 ILE A O 1
ATOM 2024 N N . LYS A 1 259 ? -14.343 -19.748 0.647 1.00 73.31 259 LYS A N 1
ATOM 2025 C CA . LYS A 1 259 ? -15.564 -18.931 0.603 1.00 73.31 259 LYS A CA 1
ATOM 2026 C C . LYS A 1 259 ? -16.782 -19.717 1.095 1.00 73.31 259 LYS A C 1
ATOM 2028 O O . LYS A 1 259 ? -17.489 -19.262 1.986 1.00 73.31 259 LYS A O 1
ATOM 2033 N N . SER A 1 260 ? -16.963 -20.943 0.599 1.00 79.44 260 SER A N 1
ATOM 2034 C CA . SER A 1 260 ? -18.053 -21.821 1.034 1.00 79.44 260 SER A CA 1
ATOM 2035 C C . SER A 1 260 ? -17.993 -22.154 2.528 1.00 79.44 260 SER A C 1
ATOM 2037 O O . SER A 1 260 ? -19.041 -22.278 3.157 1.00 79.44 260 SER A O 1
ATOM 2039 N N . LEU A 1 261 ? -16.800 -22.337 3.098 1.00 80.38 261 LEU A N 1
ATOM 2040 C CA . LEU A 1 261 ? -16.622 -22.590 4.529 1.00 80.38 261 LEU A CA 1
ATOM 2041 C C . LEU A 1 261 ? -16.958 -21.349 5.361 1.00 80.38 261 LEU A C 1
ATOM 2043 O O . LEU A 1 261 ? -17.628 -21.470 6.386 1.00 80.38 261 LEU A O 1
ATOM 2047 N N . ARG A 1 262 ? -16.551 -20.157 4.908 1.00 77.44 262 ARG A N 1
ATOM 2048 C CA . ARG A 1 262 ? -16.880 -18.886 5.570 1.00 77.44 262 ARG A CA 1
ATOM 2049 C C . ARG A 1 262 ? -18.396 -18.663 5.620 1.00 77.44 262 ARG A C 1
ATOM 2051 O O . ARG A 1 262 ? -18.929 -18.411 6.699 1.00 77.44 262 ARG A O 1
ATOM 2058 N N . ASP A 1 263 ? -19.090 -18.885 4.505 1.00 82.19 263 ASP A N 1
ATOM 2059 C CA . ASP A 1 263 ? -20.552 -18.761 4.426 1.00 82.19 263 ASP A CA 1
ATOM 2060 C C . ASP A 1 263 ? -21.267 -19.749 5.374 1.00 82.19 263 ASP A C 1
ATOM 2062 O O . ASP A 1 263 ? -22.256 -19.408 6.029 1.00 82.19 263 ASP A O 1
ATOM 2066 N N . GLN A 1 264 ? -20.753 -20.980 5.500 1.00 88.50 264 GLN A N 1
ATOM 2067 C CA . GLN A 1 264 ? -21.289 -21.977 6.437 1.00 88.50 264 GLN A CA 1
ATOM 2068 C C . GLN A 1 264 ? -21.088 -21.566 7.902 1.00 88.50 264 GLN A C 1
ATOM 2070 O O . GLN A 1 264 ? -22.003 -21.726 8.716 1.00 88.50 264 GLN A O 1
ATOM 2075 N N . ILE A 1 265 ? -19.919 -21.017 8.245 1.00 85.06 265 ILE A N 1
ATOM 2076 C CA . ILE A 1 265 ? -19.628 -20.520 9.596 1.00 85.06 265 ILE A CA 1
ATOM 2077 C C . ILE A 1 265 ? -20.568 -19.364 9.956 1.00 85.06 265 ILE A C 1
ATOM 2079 O O . ILE A 1 265 ? -21.119 -19.348 11.061 1.00 85.06 265 ILE A O 1
ATOM 2083 N N . GLU A 1 266 ? -20.821 -18.434 9.035 1.00 85.19 266 GLU A N 1
ATOM 2084 C CA . GLU A 1 266 ? -21.774 -17.341 9.259 1.00 85.19 266 GLU A CA 1
ATOM 2085 C C . GLU A 1 266 ? -23.201 -17.853 9.476 1.00 85.19 266 GLU A C 1
ATOM 2087 O O . GLU A 1 266 ? -23.879 -17.437 10.423 1.00 85.19 266 GLU A O 1
ATOM 2092 N N . GLN A 1 267 ? -23.653 -18.812 8.661 1.00 88.75 267 GLN A N 1
ATOM 2093 C CA . GLN A 1 267 ? -24.975 -19.417 8.831 1.00 88.75 267 GLN A CA 1
ATOM 2094 C C . GLN A 1 267 ? -25.123 -20.115 10.186 1.00 88.75 267 GLN A C 1
ATOM 2096 O O . GLN A 1 267 ? -26.139 -19.929 10.866 1.00 88.75 267 GLN A O 1
ATOM 2101 N N . LEU A 1 268 ? -24.116 -20.884 10.606 1.00 88.62 268 LEU A N 1
ATOM 2102 C CA . LEU A 1 268 ? -24.105 -21.544 11.912 1.00 88.62 268 LEU A CA 1
ATOM 2103 C C . LEU A 1 268 ? -24.120 -20.521 13.050 1.00 88.62 268 LEU A C 1
ATOM 2105 O O . LEU A 1 268 ? -24.911 -20.651 13.986 1.00 88.62 268 LEU A O 1
ATOM 2109 N N . THR A 1 269 ? -23.330 -19.457 12.933 1.00 88.56 269 THR A N 1
ATOM 2110 C CA . THR A 1 269 ? -23.297 -18.357 13.907 1.00 88.56 269 THR A CA 1
ATOM 2111 C C . THR A 1 269 ? -24.675 -17.704 14.045 1.00 88.56 269 THR A C 1
ATOM 2113 O O . THR A 1 269 ? -25.180 -17.502 15.154 1.00 88.56 269 THR A O 1
ATOM 2116 N N . MET A 1 270 ? -25.361 -17.450 12.928 1.00 87.56 270 MET A N 1
ATOM 2117 C CA . MET A 1 270 ? -26.732 -16.936 12.937 1.00 87.56 270 MET A CA 1
ATOM 2118 C C . MET A 1 270 ? -27.735 -17.903 13.579 1.00 87.56 270 MET A C 1
ATOM 2120 O O . MET A 1 270 ? -28.651 -17.463 14.284 1.00 87.56 270 MET A O 1
ATOM 2124 N N . GLN A 1 271 ? -27.604 -19.209 13.338 1.00 89.06 271 GLN A N 1
ATOM 2125 C CA . GLN A 1 271 ? -28.475 -20.222 13.937 1.00 89.06 271 GLN A CA 1
ATOM 2126 C C . GLN A 1 271 ? -28.284 -20.312 15.452 1.00 89.06 271 GLN A C 1
ATOM 2128 O O . GLN A 1 271 ? -29.279 -20.318 16.180 1.00 89.06 271 GLN A O 1
ATOM 2133 N N . ILE A 1 272 ? -27.035 -20.306 15.927 1.00 86.12 272 ILE A N 1
ATOM 2134 C CA . ILE A 1 272 ? -26.698 -20.291 17.355 1.00 86.12 272 ILE A CA 1
ATOM 2135 C C . ILE A 1 272 ? -27.333 -19.069 18.024 1.00 86.12 272 ILE A C 1
ATOM 2137 O O . ILE A 1 272 ? -28.123 -19.226 18.955 1.00 86.12 272 ILE A O 1
ATOM 2141 N N . ASN A 1 273 ? -27.131 -17.873 17.468 1.00 85.19 273 ASN A N 1
ATOM 2142 C CA . ASN A 1 273 ? -27.713 -16.636 17.999 1.00 85.19 273 ASN A CA 1
ATOM 2143 C C . ASN A 1 273 ? -29.255 -16.669 18.050 1.00 85.19 273 ASN A C 1
ATOM 2145 O O . ASN A 1 273 ? -29.880 -16.131 18.970 1.00 85.19 273 ASN A O 1
ATOM 2149 N N . ARG A 1 274 ? -29.911 -17.313 17.072 1.00 88.62 274 ARG A N 1
ATOM 2150 C CA . ARG A 1 274 ? -31.373 -17.514 17.080 1.00 88.62 274 ARG A CA 1
ATOM 2151 C C . ARG A 1 274 ? -31.819 -18.495 18.165 1.00 88.62 274 ARG A C 1
ATOM 2153 O O . ARG A 1 274 ? -32.869 -18.273 18.771 1.00 88.62 274 ARG A O 1
ATOM 2160 N N . LEU A 1 275 ? -31.071 -19.573 1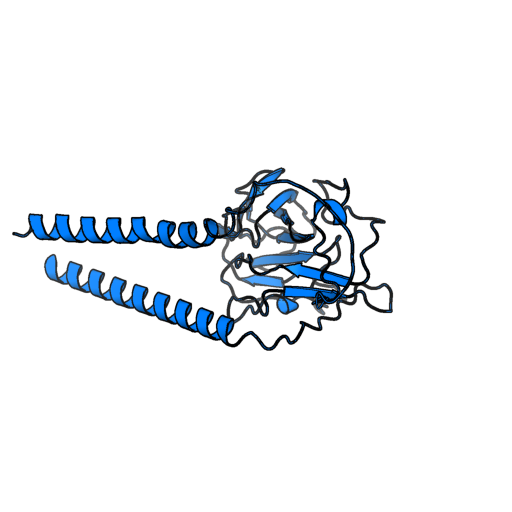8.388 1.00 83.81 275 LEU A N 1
ATOM 2161 C CA . LEU A 1 275 ? -31.374 -20.572 19.415 1.00 83.81 275 LEU A CA 1
ATOM 2162 C C . LEU A 1 275 ? -31.176 -20.006 20.818 1.00 83.81 275 LEU A C 1
ATOM 2164 O O . LEU A 1 275 ? -32.049 -20.189 21.663 1.00 83.81 275 LEU A O 1
ATOM 2168 N N . GLU A 1 276 ? -30.109 -19.243 21.045 1.00 83.81 276 GLU A N 1
ATOM 2169 C CA . GLU A 1 276 ? -29.898 -18.538 22.308 1.00 83.81 276 GLU A CA 1
ATOM 2170 C C . GLU A 1 276 ? -31.070 -17.603 22.617 1.00 83.81 276 GLU A C 1
ATOM 2172 O O . GLU A 1 276 ? -31.675 -17.707 23.682 1.00 83.81 276 GLU A O 1
ATOM 2177 N N . LYS A 1 277 ? -31.504 -16.777 21.654 1.00 85.44 277 LYS A N 1
ATOM 2178 C CA . LYS A 1 277 ? -32.687 -15.911 21.830 1.00 85.44 277 LYS A CA 1
ATOM 2179 C C . LYS A 1 277 ? -33.973 -16.674 22.170 1.00 85.44 277 LYS A C 1
ATOM 2181 O O . LYS A 1 277 ? -34.836 -16.107 22.832 1.00 85.44 277 LYS A O 1
ATOM 2186 N N . LYS A 1 278 ? -34.128 -17.925 21.719 1.00 82.12 278 LYS A N 1
ATOM 2187 C CA . LYS A 1 278 ? -35.275 -18.784 22.069 1.00 82.12 278 LYS A CA 1
ATOM 2188 C C . LYS A 1 278 ? -35.137 -19.430 23.449 1.00 82.12 278 LYS A C 1
ATOM 2190 O O . LYS A 1 278 ? -36.149 -19.670 24.086 1.00 82.12 278 LYS A O 1
ATOM 2195 N N . LEU A 1 279 ? -33.914 -19.711 23.894 1.00 75.38 279 LEU A N 1
ATOM 2196 C CA . LEU A 1 279 ? -33.613 -20.290 25.208 1.00 75.38 279 LEU A CA 1
ATOM 2197 C C . LEU A 1 279 ? -33.710 -19.275 26.360 1.00 75.38 279 LEU A C 1
ATOM 2199 O O . LEU A 1 279 ? -33.883 -19.689 27.505 1.00 75.38 279 LEU A O 1
ATOM 2203 N N . TYR A 1 280 ? -33.584 -17.976 26.066 1.00 68.06 280 TYR A N 1
ATOM 2204 C CA . TYR A 1 280 ? -33.711 -16.872 27.033 1.00 68.06 280 TYR A CA 1
ATOM 2205 C C . TYR A 1 280 ? -35.082 -16.164 27.015 1.00 68.06 280 TYR A C 1
ATOM 2207 O O . TYR A 1 280 ? -35.237 -15.130 27.665 1.00 68.06 280 TYR A O 1
ATOM 2215 N N . ARG A 1 281 ? -36.065 -16.706 26.288 1.00 59.28 281 ARG A N 1
ATOM 2216 C CA . ARG A 1 281 ? -37.491 -16.377 26.435 1.00 59.28 281 ARG A CA 1
ATOM 2217 C C . ARG A 1 281 ? -38.174 -17.467 27.251 1.00 59.28 281 ARG A C 1
ATOM 2219 O O . ARG A 1 281 ? -39.090 -17.110 28.016 1.00 59.28 281 ARG A O 1
#

Solvent-accessible surface area (backbone atoms only — not comparable to full-atom values): 16180 Å² total; per-residue (Å²): 114,78,69,59,56,55,54,52,52,56,52,53,53,53,52,55,65,64,48,61,69,55,65,65,52,62,69,64,64,76,76,78,81,87,87,88,82,89,83,82,86,81,91,77,91,84,86,78,86,76,82,75,75,82,84,75,60,70,55,45,26,61,71,74,46,53,89,71,80,63,48,85,56,89,68,74,48,84,89,63,84,77,66,64,60,44,48,28,70,46,68,67,60,31,76,35,62,96,39,55,77,74,41,71,52,42,82,37,81,82,93,49,97,44,74,37,64,26,32,29,28,40,50,50,69,65,40,72,28,26,29,38,44,38,31,31,27,40,27,67,50,76,35,79,85,45,41,9,34,30,39,30,36,43,24,61,55,39,40,32,39,37,44,19,13,24,66,45,76,68,64,54,68,71,37,76,46,49,47,54,36,75,39,30,22,26,10,53,28,40,68,47,98,51,46,24,36,38,37,32,36,25,49,81,67,42,65,40,60,51,72,76,51,36,37,65,88,78,68,40,67,72,55,50,58,45,45,49,31,60,34,95,80,77,52,90,39,65,55,77,62,56,71,77,64,66,73,52,73,61,57,63,49,48,53,52,50,52,52,53,49,51,54,50,51,53,52,51,51,53,50,51,57,53,49,52,60,61,72,78,106

InterPro domains:
  IPR011055 Duplicated hybrid motif [G3DSA:2.70.70.10] (82-216)
  IPR011055 Duplicated hybrid motif [SSF51261] (90-213)
  IPR016047 M23ase, beta-sheet core domain [PF01551] (115-210)
  IPR050570 Bacterial cell wall metabolism enzyme [PTHR21666] (82-213)